Protein AF-A0A4Z2H5X6-F1 (afdb_monomer)

Organism: NCBI:txid230148

Foldseek 3Di:
DDPVVVVVVVVVLLVVLLCCLPPDALLPCLVVVLVSLVPSVPDLVSLVSLVVRCNLVSLVNNLVNLVVVCVVPPPQVSLVSNLSSLVSVLVSLVSVVVVVVVVVVVVVVVVPDDDPDDDDDDDDDDDDDDDDDDDDDDDDDDDDDDDDDDDDDDDDDDDDDDDDDDDDDPDPDPPPPPPPDDVSVVVSVVSVVVSVVSVVVNVPDPPDD

Structure (mmCIF, N/CA/C/O backbone):
data_AF-A0A4Z2H5X6-F1
#
_entry.id   AF-A0A4Z2H5X6-F1
#
loop_
_atom_site.group_PDB
_atom_site.id
_atom_site.type_symbol
_atom_site.label_atom_id
_atom_site.label_alt_id
_atom_site.label_comp_id
_atom_site.label_asym_id
_atom_site.label_entity_id
_atom_site.label_seq_id
_atom_site.pdbx_PDB_ins_code
_atom_site.Cartn_x
_atom_site.Cartn_y
_atom_site.Cartn_z
_atom_site.occupancy
_atom_site.B_iso_or_equiv
_atom_site.auth_seq_id
_atom_site.auth_comp_id
_atom_site.auth_asym_id
_atom_site.auth_atom_id
_atom_site.pdbx_PDB_model_num
ATOM 1 N N . MET A 1 1 ? -22.136 -14.026 14.143 1.00 61.31 1 MET A N 1
ATOM 2 C CA . MET A 1 1 ? -20.932 -13.466 14.785 1.00 61.31 1 MET A CA 1
ATOM 3 C C . MET A 1 1 ? -21.410 -12.451 15.800 1.00 61.31 1 MET A C 1
ATOM 5 O O . MET A 1 1 ? -22.301 -11.676 15.461 1.00 61.31 1 MET A O 1
ATOM 9 N N . ARG A 1 2 ? -20.943 -12.536 17.045 1.00 89.44 2 ARG A N 1
ATOM 10 C CA . ARG A 1 2 ? -21.309 -11.578 18.100 1.00 89.44 2 ARG A CA 1
ATOM 11 C C . ARG A 1 2 ? -20.587 -10.247 17.861 1.00 89.44 2 ARG A C 1
ATOM 13 O O . ARG A 1 2 ? -19.542 -10.225 17.223 1.00 89.44 2 ARG A O 1
ATOM 20 N N . GLU A 1 3 ? -21.147 -9.148 18.358 1.00 89.31 3 GLU A N 1
ATOM 21 C CA . GLU A 1 3 ? -20.566 -7.801 18.210 1.00 89.31 3 GLU A CA 1
ATOM 22 C C . GLU A 1 3 ? -19.158 -7.704 18.820 1.00 89.31 3 GLU A C 1
ATOM 24 O O . GLU A 1 3 ? -18.251 -7.161 18.202 1.00 89.31 3 GLU A O 1
ATOM 29 N N . GLU A 1 4 ? -18.954 -8.340 19.974 1.00 90.88 4 GLU A N 1
ATOM 30 C CA . GLU A 1 4 ? -17.652 -8.485 20.638 1.00 90.88 4 GLU A CA 1
ATOM 31 C C . GLU A 1 4 ? -16.594 -9.124 19.720 1.00 90.88 4 GLU A C 1
ATOM 33 O O . GLU A 1 4 ? -15.502 -8.591 19.552 1.00 90.88 4 GLU A O 1
ATOM 38 N N . GLU A 1 5 ? -16.953 -10.214 19.035 1.00 93.75 5 GLU A N 1
ATOM 39 C CA . GLU A 1 5 ? -16.050 -10.913 18.111 1.00 93.75 5 GLU A CA 1
ATOM 40 C C . GLU A 1 5 ? -15.662 -10.018 16.924 1.00 93.75 5 GLU A C 1
ATOM 42 O O . GLU A 1 5 ? -14.549 -10.111 16.410 1.00 93.75 5 GLU A O 1
ATOM 47 N N . LEU A 1 6 ? -16.565 -9.136 16.483 1.00 91.31 6 LEU A N 1
ATOM 48 C CA . LEU A 1 6 ? -16.289 -8.203 15.394 1.00 91.31 6 LEU A CA 1
ATOM 49 C C . LEU A 1 6 ? -15.288 -7.119 15.818 1.00 91.31 6 LEU A C 1
ATOM 51 O O . LEU A 1 6 ? -14.393 -6.777 15.043 1.00 91.31 6 LEU A O 1
ATOM 55 N N . GLU A 1 7 ? -15.422 -6.586 17.032 1.00 93.62 7 GLU A N 1
ATOM 56 C CA . GLU A 1 7 ? -14.487 -5.596 17.574 1.00 93.62 7 GLU A CA 1
ATOM 57 C C . GLU A 1 7 ? -13.100 -6.199 17.820 1.00 93.62 7 GLU A C 1
ATOM 59 O O . GLU A 1 7 ? -12.091 -5.588 17.455 1.00 93.62 7 GLU A O 1
ATOM 64 N N . ASP A 1 8 ? -13.034 -7.437 18.311 1.00 95.44 8 ASP A N 1
ATOM 65 C CA . ASP A 1 8 ? -11.772 -8.165 18.459 1.00 95.44 8 ASP A CA 1
ATOM 66 C C . ASP A 1 8 ? -11.073 -8.366 17.110 1.00 95.44 8 ASP A C 1
ATOM 68 O O . ASP A 1 8 ? -9.866 -8.134 16.985 1.00 95.44 8 ASP A O 1
ATOM 72 N N . VAL A 1 9 ? -11.825 -8.723 16.062 1.00 93.69 9 VAL A N 1
ATOM 73 C CA . VAL A 1 9 ? -11.287 -8.857 14.699 1.00 93.69 9 VAL A CA 1
ATOM 74 C C . VAL A 1 9 ? -10.753 -7.520 14.181 1.00 93.69 9 VAL A C 1
ATOM 76 O O . VAL A 1 9 ? -9.649 -7.472 13.627 1.00 93.69 9 VAL A O 1
ATOM 79 N N . LYS A 1 10 ? -11.480 -6.414 14.385 1.00 94.00 10 LYS A N 1
ATOM 80 C CA . LYS A 1 10 ? -11.012 -5.071 13.998 1.00 94.00 10 LYS A CA 1
ATOM 81 C C . LYS A 1 10 ? -9.729 -4.693 14.735 1.00 94.00 10 LYS A C 1
ATOM 83 O O . LYS A 1 10 ? -8.779 -4.204 14.116 1.00 94.00 10 LYS A O 1
ATOM 88 N N . GLN A 1 11 ? -9.672 -4.947 16.038 1.00 95.94 11 GLN A N 1
ATOM 89 C CA . GLN A 1 11 ? -8.515 -4.627 16.866 1.00 95.94 11 GLN A CA 1
ATOM 90 C C . GLN A 1 11 ? -7.296 -5.478 16.492 1.00 95.94 11 GLN A C 1
ATOM 92 O O . GLN A 1 11 ? -6.176 -4.959 16.389 1.00 95.94 11 GLN A O 1
ATOM 97 N N . PHE A 1 12 ? -7.504 -6.765 16.218 1.00 96.62 12 PHE A N 1
ATOM 98 C CA . PHE A 1 12 ? -6.474 -7.657 15.702 1.00 96.62 12 PHE A CA 1
ATOM 99 C C . PHE A 1 12 ? -5.938 -7.166 14.352 1.00 96.62 12 PHE A C 1
ATOM 101 O O . PHE A 1 12 ? -4.720 -7.042 14.181 1.00 96.62 12 PHE A O 1
ATOM 108 N N . LYS A 1 13 ? -6.826 -6.800 13.418 1.00 96.19 13 LYS A N 1
ATOM 109 C CA . LYS A 1 13 ? -6.449 -6.249 12.108 1.00 96.19 13 LYS A CA 1
ATOM 110 C C . LYS A 1 13 ? -5.598 -4.987 12.259 1.00 96.19 13 LYS A C 1
ATOM 112 O O . LYS A 1 13 ? -4.498 -4.914 11.712 1.00 96.19 13 LYS A O 1
ATOM 117 N N . LYS A 1 14 ? -6.042 -4.028 13.076 1.00 96.44 14 LYS A N 1
ATOM 118 C CA . LYS A 1 14 ? -5.312 -2.779 13.355 1.00 96.44 14 LYS A CA 1
ATOM 119 C C . LYS A 1 14 ? -3.926 -3.026 13.955 1.00 96.44 14 LYS A C 1
ATOM 121 O O . LYS A 1 14 ? -2.946 -2.389 13.553 1.00 96.44 14 LYS A O 1
ATOM 126 N N . THR A 1 15 ? -3.832 -3.954 14.903 1.00 97.06 15 THR A N 1
ATOM 127 C CA . THR A 1 15 ? -2.563 -4.340 15.536 1.00 97.06 15 THR A CA 1
ATOM 128 C C . THR A 1 15 ? -1.617 -4.974 14.520 1.00 97.06 15 THR A C 1
ATOM 130 O O . THR A 1 15 ? -0.436 -4.633 14.474 1.00 97.06 15 THR A O 1
ATOM 133 N N . THR A 1 16 ? -2.151 -5.828 13.650 1.00 97.31 16 THR A N 1
ATOM 134 C CA . THR A 1 16 ? -1.400 -6.503 12.588 1.00 97.31 16 THR A CA 1
ATOM 135 C C . THR A 1 16 ? -0.852 -5.508 11.564 1.00 97.31 16 THR A C 1
ATOM 137 O O . THR A 1 16 ? 0.347 -5.517 11.288 1.00 97.31 16 THR A O 1
ATOM 140 N N . ILE A 1 17 ? -1.682 -4.579 11.072 1.00 97.00 17 ILE A N 1
ATOM 141 C CA . ILE A 1 17 ? -1.244 -3.489 10.181 1.00 97.00 17 ILE A CA 1
ATOM 142 C C . ILE A 1 17 ? -0.117 -2.682 10.841 1.00 97.00 17 ILE A C 1
ATOM 144 O O . ILE A 1 17 ? 0.924 -2.440 10.231 1.00 97.00 17 ILE A O 1
ATOM 148 N N . SER A 1 18 ? -0.291 -2.313 12.113 1.00 96.38 18 SER A N 1
ATOM 149 C CA . SER A 1 18 ? 0.708 -1.544 12.867 1.00 96.38 18 SER A CA 1
ATOM 150 C C . SER A 1 18 ? 2.030 -2.299 13.044 1.00 96.38 18 SER A C 1
ATOM 152 O O . SER A 1 18 ? 3.094 -1.681 13.049 1.00 96.38 18 SER A O 1
ATOM 154 N N . CYS A 1 19 ? 1.977 -3.627 13.181 1.00 96.50 19 CYS A N 1
ATOM 155 C CA . CYS A 1 19 ? 3.160 -4.480 13.243 1.00 96.50 19 CYS A CA 1
ATOM 156 C C . CYS A 1 19 ? 3.928 -4.447 11.916 1.00 96.50 19 CYS A C 1
ATOM 158 O O . CYS A 1 19 ? 5.119 -4.139 11.909 1.00 96.50 19 CYS A O 1
ATOM 160 N N . TYR A 1 20 ? 3.244 -4.659 10.786 1.00 97.12 20 TYR A N 1
ATOM 161 C CA . TYR A 1 20 ? 3.880 -4.606 9.467 1.00 97.12 20 TYR A CA 1
ATOM 162 C C . TYR A 1 20 ? 4.517 -3.244 9.176 1.00 97.12 20 TYR A C 1
ATOM 164 O O . TYR A 1 20 ? 5.657 -3.184 8.727 1.00 97.12 20 TYR A O 1
ATOM 172 N N . LEU A 1 21 ? 3.831 -2.148 9.504 1.00 95.81 21 LEU A N 1
ATOM 173 C CA . LEU A 1 21 ? 4.350 -0.790 9.300 1.00 95.81 21 LEU A CA 1
ATOM 174 C C . LEU A 1 21 ? 5.611 -0.478 10.122 1.00 95.81 21 LEU A C 1
ATOM 176 O O . LEU A 1 21 ? 6.410 0.373 9.726 1.00 95.81 21 LEU A O 1
ATOM 180 N N . ARG A 1 22 ? 5.794 -1.156 11.260 1.00 95.50 22 ARG A N 1
ATOM 181 C CA . ARG A 1 22 ? 6.954 -0.985 12.143 1.00 95.50 22 ARG A CA 1
ATOM 182 C C . ARG A 1 22 ? 8.117 -1.897 11.769 1.00 95.50 22 ARG A C 1
ATOM 184 O O . ARG A 1 22 ? 9.264 -1.479 11.884 1.00 95.50 22 ARG A O 1
ATOM 191 N N . CYS A 1 23 ? 7.816 -3.134 11.390 1.00 94.88 23 CYS A N 1
ATOM 192 C CA . CYS A 1 23 ? 8.809 -4.198 11.286 1.00 94.88 23 CYS A CA 1
ATOM 193 C C . CYS A 1 23 ? 9.307 -4.434 9.858 1.00 94.88 23 CYS A C 1
ATOM 195 O O . CYS A 1 23 ? 10.397 -4.973 9.694 1.00 94.88 23 CYS A O 1
ATOM 197 N N . LEU A 1 24 ? 8.526 -4.077 8.833 1.00 96.06 24 LEU A N 1
ATOM 198 C CA . LEU A 1 24 ? 8.942 -4.298 7.451 1.00 96.06 24 LEU A CA 1
ATOM 199 C C . LEU A 1 24 ? 9.942 -3.236 6.987 1.00 96.06 24 LEU A C 1
ATOM 201 O O . LEU A 1 24 ? 9.773 -2.036 7.218 1.00 96.06 24 LEU A O 1
ATOM 205 N N . ASP A 1 25 ? 10.948 -3.706 6.256 1.00 96.06 25 ASP A N 1
ATOM 206 C CA . ASP A 1 25 ? 11.863 -2.885 5.474 1.00 96.06 25 ASP A CA 1
ATOM 207 C C . ASP A 1 25 ? 11.456 -2.941 3.997 1.00 96.06 25 ASP A C 1
ATOM 209 O O . ASP A 1 25 ? 11.433 -4.009 3.381 1.00 96.06 25 ASP A O 1
ATOM 213 N N . GLY A 1 26 ? 11.134 -1.784 3.416 1.00 93.81 26 GLY A N 1
ATOM 214 C CA . GLY A 1 26 ? 10.637 -1.700 2.042 1.00 93.81 26 GLY A CA 1
ATOM 215 C C . GLY A 1 26 ? 11.666 -2.174 1.019 1.00 93.81 26 GLY A C 1
ATOM 216 O O . GLY A 1 26 ? 11.303 -2.671 -0.042 1.00 93.81 26 GLY A O 1
ATOM 217 N N . ARG A 1 27 ? 12.958 -2.102 1.360 1.00 94.88 27 ARG A N 1
ATOM 218 C CA . ARG A 1 27 ? 14.037 -2.500 0.453 1.00 94.88 27 ARG A CA 1
ATOM 219 C C . ARG A 1 27 ? 14.189 -4.003 0.278 1.00 94.88 27 ARG A C 1
ATOM 221 O O . ARG A 1 27 ? 14.813 -4.411 -0.692 1.00 94.88 27 ARG A O 1
ATOM 228 N N . SER A 1 28 ? 13.664 -4.803 1.200 1.00 94.00 28 SER A N 1
ATOM 229 C CA . SER A 1 28 ? 13.870 -6.257 1.236 1.00 94.00 28 SER A CA 1
ATOM 230 C C . SER A 1 28 ? 12.569 -7.057 1.345 1.00 94.00 28 SER A C 1
ATOM 232 O O . SER A 1 28 ? 12.551 -8.240 1.021 1.00 94.00 28 SER A O 1
ATOM 234 N N . CYS A 1 29 ? 11.471 -6.426 1.774 1.00 95.44 29 CYS A N 1
ATOM 235 C CA . CYS A 1 29 ? 10.206 -7.093 2.087 1.00 95.44 29 CYS A CA 1
ATOM 236 C C . CYS A 1 29 ? 9.013 -6.592 1.248 1.00 95.44 29 CYS A C 1
ATOM 238 O O . CYS A 1 29 ? 7.870 -6.670 1.706 1.00 95.44 29 CYS A O 1
ATOM 240 N N . TRP A 1 30 ? 9.240 -6.073 0.036 1.00 95.19 30 TRP A N 1
ATOM 241 C CA . TRP A 1 30 ? 8.168 -5.512 -0.803 1.00 95.19 30 TRP A CA 1
ATOM 242 C C . TRP A 1 30 ? 7.082 -6.541 -1.161 1.00 95.19 30 TRP A C 1
ATOM 244 O O . TRP A 1 30 ? 5.903 -6.206 -1.140 1.00 95.19 30 TRP A O 1
ATOM 254 N N . THR A 1 31 ? 7.435 -7.804 -1.412 1.00 94.94 31 THR A N 1
ATOM 255 C CA . THR A 1 31 ? 6.469 -8.877 -1.722 1.00 94.94 31 THR A CA 1
ATOM 256 C C . THR A 1 31 ? 5.528 -9.163 -0.547 1.00 94.94 31 THR A C 1
ATOM 258 O O . THR A 1 31 ? 4.307 -9.255 -0.717 1.00 94.94 31 THR A O 1
ATOM 261 N N . THR A 1 32 ? 6.081 -9.238 0.668 1.00 96.69 32 THR A N 1
ATOM 262 C CA . THR A 1 32 ? 5.317 -9.375 1.916 1.00 96.69 32 THR A CA 1
ATOM 263 C C . THR A 1 32 ? 4.430 -8.159 2.145 1.00 96.69 32 THR A C 1
ATOM 265 O O . THR A 1 32 ? 3.266 -8.315 2.506 1.00 96.69 32 THR A O 1
ATOM 268 N N . LEU A 1 33 ? 4.954 -6.953 1.906 1.00 97.31 33 LEU A N 1
ATOM 269 C CA . LEU A 1 33 ? 4.202 -5.708 2.032 1.00 97.31 33 LEU A CA 1
ATOM 270 C C . LEU A 1 33 ? 2.990 -5.685 1.093 1.00 97.31 33 LEU A C 1
ATOM 272 O O . LEU A 1 33 ? 1.877 -5.433 1.551 1.00 97.31 33 LEU A O 1
ATOM 276 N N . ILE A 1 34 ? 3.201 -5.984 -0.194 1.00 96.75 34 ILE A N 1
ATOM 277 C CA . ILE A 1 34 ? 2.148 -6.049 -1.217 1.00 96.75 34 ILE A CA 1
ATOM 278 C C . ILE A 1 34 ? 1.069 -7.042 -0.780 1.00 96.75 34 ILE A C 1
ATOM 280 O O . ILE A 1 34 ? -0.108 -6.689 -0.700 1.00 96.75 34 ILE A O 1
ATOM 284 N N . SER A 1 35 ? 1.474 -8.260 -0.420 1.00 97.00 35 SER A N 1
ATOM 285 C CA . SER A 1 35 ? 0.550 -9.325 -0.020 1.00 97.00 35 SER A CA 1
ATOM 286 C C . SER A 1 35 ? -0.253 -8.952 1.230 1.00 97.00 35 SER A C 1
ATOM 288 O O . SER A 1 35 ? -1.477 -9.071 1.241 1.00 97.00 35 SER A O 1
ATOM 290 N N . ALA A 1 36 ? 0.416 -8.444 2.269 1.00 97.00 36 ALA A N 1
ATOM 291 C CA . ALA A 1 36 ? -0.232 -8.037 3.511 1.00 97.00 36 ALA A CA 1
ATOM 292 C C . ALA A 1 36 ? -1.226 -6.894 3.274 1.00 97.00 36 ALA A C 1
ATOM 294 O O . ALA A 1 36 ? -2.357 -6.949 3.750 1.00 97.00 36 ALA A O 1
ATOM 295 N N . PHE A 1 37 ? -0.846 -5.869 2.509 1.00 97.50 37 PHE A N 1
ATOM 296 C CA . PHE A 1 37 ? -1.714 -4.716 2.271 1.00 97.50 37 PHE A CA 1
ATOM 297 C C . PHE A 1 37 ? -2.910 -5.053 1.382 1.00 97.50 37 PHE A C 1
ATOM 299 O O . PHE A 1 37 ? -3.991 -4.516 1.610 1.00 97.50 37 PHE A O 1
ATOM 306 N N . ARG A 1 38 ? -2.769 -5.981 0.430 1.00 96.62 38 ARG A N 1
ATOM 307 C CA . ARG A 1 38 ? -3.906 -6.473 -0.365 1.00 96.62 38 ARG A CA 1
ATOM 308 C C . ARG A 1 38 ? -4.983 -7.139 0.486 1.00 96.62 38 ARG A C 1
ATOM 310 O O . ARG A 1 38 ? -6.156 -7.020 0.154 1.00 96.62 38 ARG A O 1
ATOM 317 N N . VAL A 1 39 ? -4.585 -7.833 1.550 1.00 96.31 39 VAL A N 1
ATOM 318 C CA . VAL A 1 39 ? -5.515 -8.530 2.449 1.00 96.31 39 VAL A CA 1
ATOM 319 C C . VAL A 1 39 ? -6.058 -7.593 3.525 1.00 96.31 39 VAL A C 1
ATOM 321 O O . VAL A 1 39 ? -7.233 -7.650 3.856 1.00 96.31 39 VAL A O 1
ATOM 324 N N . LEU A 1 40 ? -5.211 -6.730 4.088 1.00 96.44 40 LEU A N 1
ATOM 325 C CA . LEU A 1 40 ? -5.560 -5.954 5.278 1.00 96.44 40 LEU A CA 1
ATOM 326 C C . LEU A 1 40 ? -6.251 -4.618 4.968 1.00 96.44 40 LEU A C 1
ATOM 328 O O . LEU A 1 40 ? -6.988 -4.118 5.816 1.00 96.44 40 LEU A O 1
ATOM 332 N N . LEU A 1 41 ? -6.003 -4.009 3.801 1.00 96.44 41 LEU A N 1
ATOM 333 C CA . LEU A 1 41 ? -6.513 -2.672 3.465 1.00 96.44 41 LEU A CA 1
ATOM 334 C C . LEU A 1 41 ? -7.860 -2.736 2.743 1.00 96.44 41 LEU A C 1
ATOM 336 O O . LEU A 1 41 ? -7.971 -2.426 1.553 1.00 96.44 41 LEU A O 1
ATOM 340 N N . GLU A 1 42 ? -8.891 -3.114 3.486 1.00 94.44 42 GLU A N 1
ATOM 341 C CA . GLU A 1 42 ? -10.255 -3.237 2.966 1.00 94.44 42 GLU A CA 1
ATOM 342 C C . GLU A 1 42 ? -10.958 -1.875 2.928 1.00 94.44 42 GLU A C 1
ATOM 344 O O . GLU A 1 42 ? -11.571 -1.519 1.921 1.00 94.44 42 GLU A O 1
ATOM 349 N N . ASN A 1 43 ? -10.798 -1.075 3.988 1.00 94.31 43 ASN A N 1
ATOM 350 C CA . ASN A 1 43 ? -11.554 0.160 4.198 1.00 94.31 43 ASN A CA 1
ATOM 351 C C . ASN A 1 43 ? -10.659 1.409 4.241 1.00 94.31 43 ASN A C 1
ATOM 353 O O . ASN A 1 43 ? -9.438 1.329 4.389 1.00 94.31 43 ASN A O 1
ATOM 357 N N . ASP A 1 44 ? -11.278 2.591 4.181 1.00 95.00 44 ASP A N 1
ATOM 358 C CA . ASP A 1 44 ? -10.564 3.870 4.290 1.00 95.00 44 ASP A CA 1
ATOM 359 C C . ASP A 1 44 ? -9.849 4.038 5.635 1.00 95.00 44 ASP A C 1
ATOM 361 O O . ASP A 1 44 ? -8.779 4.635 5.685 1.00 95.00 44 ASP A O 1
ATOM 365 N N . GLU A 1 45 ? -10.383 3.479 6.723 1.00 94.31 45 GLU A N 1
ATOM 366 C CA . GLU A 1 45 ? -9.725 3.523 8.034 1.00 94.31 45 GLU A CA 1
ATOM 367 C C . GLU A 1 45 ? -8.385 2.779 8.028 1.00 94.31 45 GLU A C 1
ATOM 369 O O . GLU A 1 45 ? -7.383 3.316 8.501 1.00 94.31 45 GLU A O 1
ATOM 374 N N . ASP A 1 46 ? -8.341 1.591 7.418 1.00 96.31 46 ASP A N 1
ATOM 375 C CA . ASP A 1 46 ? -7.116 0.798 7.277 1.00 96.31 46 ASP A CA 1
ATOM 376 C C . ASP A 1 46 ? -6.079 1.565 6.442 1.00 96.31 46 ASP A C 1
ATOM 378 O O . ASP A 1 46 ? -4.905 1.670 6.802 1.00 96.31 46 ASP A O 1
ATOM 382 N N . ARG A 1 47 ? -6.530 2.177 5.340 1.00 96.69 47 ARG A N 1
ATOM 383 C CA . ARG A 1 47 ? -5.694 3.001 4.455 1.00 96.69 47 ARG A CA 1
ATOM 384 C C . ARG A 1 47 ? -5.152 4.231 5.179 1.00 96.69 47 ARG A C 1
ATOM 386 O O . ARG A 1 47 ? -3.975 4.555 5.041 1.00 96.69 47 ARG A O 1
ATOM 393 N N . LEU A 1 48 ? -5.971 4.893 5.990 1.00 95.44 48 LEU A N 1
ATOM 394 C CA . LEU A 1 48 ? -5.549 6.039 6.791 1.00 95.44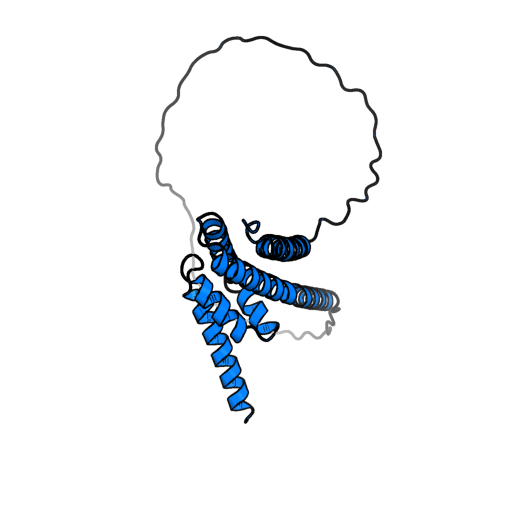 48 LEU A CA 1
ATOM 395 C C . LEU A 1 48 ? -4.537 5.642 7.872 1.00 95.44 48 LEU A C 1
ATOM 397 O O . LEU A 1 48 ? -3.608 6.408 8.126 1.00 95.44 48 LEU A O 1
ATOM 401 N N . LEU A 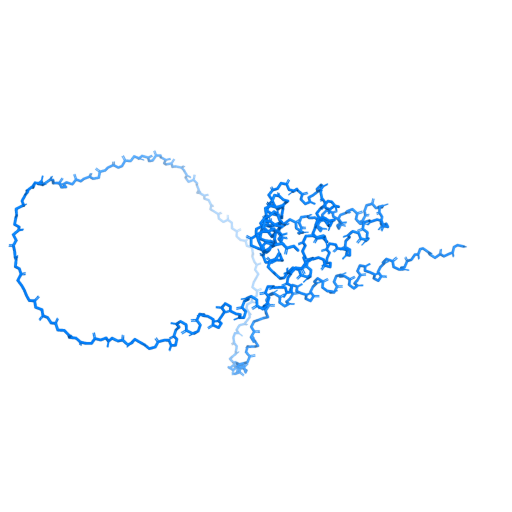1 49 ? -4.638 4.445 8.463 1.00 95.94 49 LEU A N 1
ATOM 402 C CA . LEU A 1 49 ? -3.598 3.941 9.369 1.00 95.94 49 LEU A CA 1
ATOM 403 C C . LEU A 1 49 ? -2.237 3.867 8.668 1.00 95.94 49 LEU A C 1
ATOM 405 O O . LEU A 1 49 ? -1.240 4.288 9.255 1.00 95.94 49 LEU A O 1
ATOM 409 N N . VAL A 1 50 ? -2.197 3.413 7.413 1.00 97.12 50 VAL A N 1
ATOM 410 C CA . VAL A 1 50 ? -0.971 3.388 6.596 1.00 97.12 50 VAL A CA 1
ATOM 411 C C . VAL A 1 50 ? -0.440 4.802 6.353 1.00 97.12 50 VAL A C 1
ATOM 413 O O . VAL A 1 50 ? 0.757 5.038 6.530 1.00 97.12 50 VAL A O 1
ATOM 416 N N . VAL A 1 51 ? -1.312 5.760 6.012 1.00 95.75 51 VAL A N 1
ATOM 417 C CA . VAL A 1 51 ? -0.926 7.170 5.801 1.00 95.75 51 VAL A CA 1
ATOM 418 C C . VAL A 1 51 ? -0.271 7.762 7.051 1.00 95.75 51 VAL A C 1
ATOM 420 O O . V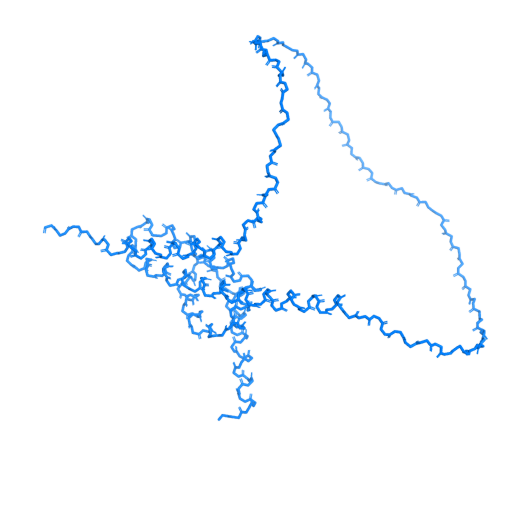AL A 1 51 ? 0.770 8.408 6.949 1.00 95.75 51 VAL A O 1
ATOM 423 N N . PHE A 1 52 ? -0.848 7.528 8.232 1.00 94.31 52 PHE A N 1
ATOM 424 C CA . PHE A 1 52 ? -0.363 8.133 9.477 1.00 94.31 52 PHE A CA 1
ATOM 425 C C . PHE A 1 52 ? 0.842 7.427 10.105 1.00 94.31 52 PHE A C 1
ATOM 427 O O . PHE A 1 52 ? 1.482 8.009 10.978 1.00 94.31 52 PHE A O 1
ATOM 434 N N . ASN A 1 53 ? 1.181 6.207 9.680 1.00 93.75 53 ASN A N 1
ATOM 435 C CA . ASN A 1 53 ? 2.206 5.393 10.340 1.00 93.75 53 ASN A CA 1
ATOM 436 C C . ASN A 1 53 ? 3.293 4.929 9.364 1.00 93.75 53 ASN A C 1
ATOM 438 O O . ASN A 1 53 ? 3.362 3.750 9.036 1.00 93.75 53 ASN A O 1
ATOM 442 N N . ARG A 1 54 ? 4.149 5.851 8.892 1.00 94.25 54 ARG A N 1
ATOM 443 C CA . ARG A 1 54 ? 5.313 5.594 8.001 1.00 94.25 54 ARG A CA 1
ATOM 444 C C . ARG A 1 54 ? 4.988 4.852 6.683 1.00 94.25 54 ARG A C 1
ATOM 446 O O . ARG A 1 54 ? 5.870 4.691 5.846 1.00 94.25 54 ARG A O 1
ATOM 453 N N . GLY A 1 55 ? 3.744 4.464 6.417 1.00 95.88 55 GLY A N 1
ATOM 454 C CA . GLY A 1 55 ? 3.396 3.583 5.305 1.00 95.88 55 GLY A CA 1
ATOM 455 C C . GLY A 1 55 ? 3.711 4.161 3.929 1.00 95.88 55 GLY A C 1
ATOM 456 O O . GLY A 1 55 ? 4.170 3.431 3.057 1.00 95.88 55 GLY A O 1
ATOM 457 N N . LEU A 1 56 ? 3.568 5.479 3.747 1.00 95.44 56 LEU A N 1
ATOM 458 C CA . LEU A 1 56 ? 3.965 6.148 2.499 1.00 95.44 56 LEU A CA 1
ATOM 459 C C . LEU A 1 56 ? 5.475 6.040 2.234 1.00 95.44 56 LEU A C 1
ATOM 461 O O . LEU A 1 56 ? 5.890 5.798 1.101 1.00 95.44 56 LEU A O 1
ATOM 465 N N . ILE A 1 57 ? 6.294 6.176 3.281 1.00 95.62 57 ILE A N 1
ATOM 466 C CA . ILE A 1 57 ? 7.754 6.034 3.192 1.00 95.62 57 ILE A CA 1
ATOM 467 C C . ILE A 1 57 ? 8.097 4.588 2.836 1.00 95.62 57 ILE A C 1
ATOM 469 O O . ILE A 1 57 ? 8.860 4.354 1.906 1.00 95.62 57 ILE A O 1
ATOM 473 N N . LEU A 1 58 ? 7.468 3.625 3.513 1.00 96.94 58 LEU A N 1
ATOM 474 C CA . LEU A 1 58 ? 7.689 2.198 3.284 1.00 96.94 58 LEU A CA 1
ATOM 475 C C . LEU A 1 58 ? 7.348 1.771 1.842 1.00 96.94 58 LEU A C 1
ATOM 477 O O . LEU A 1 58 ? 8.110 1.039 1.207 1.00 96.94 58 LEU A O 1
ATOM 481 N N . MET A 1 59 ? 6.234 2.268 1.293 1.00 97.12 59 MET A N 1
ATOM 482 C CA . MET A 1 59 ? 5.864 2.036 -0.110 1.00 97.12 59 MET A CA 1
ATOM 483 C C . MET A 1 59 ? 6.833 2.719 -1.083 1.00 97.12 59 MET A C 1
ATOM 485 O O . MET A 1 59 ? 7.155 2.145 -2.117 1.00 97.12 59 MET A O 1
ATOM 489 N N . THR A 1 60 ? 7.342 3.908 -0.750 1.00 96.88 60 THR A N 1
ATOM 490 C CA . THR A 1 60 ? 8.321 4.621 -1.591 1.00 96.88 60 THR A CA 1
ATOM 491 C C . THR A 1 60 ? 9.676 3.906 -1.619 1.00 96.88 60 THR A C 1
ATOM 493 O O . THR A 1 60 ? 10.274 3.761 -2.682 1.00 96.88 60 THR A O 1
ATOM 496 N N . GLU A 1 61 ? 10.151 3.410 -0.473 1.00 96.88 61 GLU A N 1
ATOM 497 C CA . GLU A 1 61 ? 11.359 2.576 -0.386 1.00 96.88 61 GLU A CA 1
ATOM 498 C C . GLU A 1 61 ? 11.218 1.312 -1.245 1.00 96.88 61 GLU A C 1
ATOM 500 O O . GLU A 1 61 ? 12.110 1.003 -2.032 1.00 96.88 61 GLU A O 1
ATOM 505 N N . SER A 1 62 ? 10.064 0.641 -1.148 1.00 97.06 62 SER A N 1
ATOM 506 C CA . SER A 1 62 ? 9.744 -0.547 -1.950 1.00 97.06 62 SER A CA 1
ATOM 507 C C . SER A 1 62 ? 9.715 -0.239 -3.448 1.00 97.06 62 SER A C 1
ATOM 509 O O . SER A 1 62 ? 10.277 -0.985 -4.248 1.00 97.06 62 SER A O 1
ATOM 511 N N . PHE A 1 63 ? 9.107 0.888 -3.831 1.00 96.12 63 PHE A N 1
ATOM 512 C CA . PHE A 1 63 ? 9.053 1.344 -5.219 1.00 96.12 63 PHE A CA 1
ATOM 513 C C . PHE A 1 63 ? 10.452 1.582 -5.787 1.00 96.12 63 PHE A C 1
ATOM 515 O O . PHE A 1 63 ? 10.739 1.132 -6.890 1.00 96.12 63 PHE A O 1
ATOM 522 N N . ASN A 1 64 ? 11.334 2.250 -5.041 1.00 94.81 64 ASN A N 1
ATOM 523 C CA . ASN A 1 64 ? 12.691 2.529 -5.505 1.00 94.81 64 ASN A CA 1
ATOM 524 C C . ASN A 1 64 ? 13.492 1.243 -5.728 1.00 94.81 64 ASN A C 1
ATOM 526 O O . ASN A 1 64 ? 14.163 1.122 -6.751 1.00 94.81 64 ASN A O 1
ATOM 530 N N . THR A 1 65 ? 13.389 0.270 -4.819 1.00 93.75 65 THR A N 1
ATOM 531 C CA . THR A 1 65 ? 14.024 -1.040 -5.013 1.00 93.75 65 THR A CA 1
ATOM 532 C C . THR A 1 65 ? 13.477 -1.746 -6.250 1.00 93.75 65 THR A C 1
ATOM 534 O O . THR A 1 65 ? 14.258 -2.155 -7.106 1.00 93.75 65 THR A O 1
ATOM 537 N N . LEU A 1 66 ? 12.150 -1.837 -6.393 1.00 92.62 66 LEU A N 1
ATOM 538 C CA . LEU A 1 66 ? 11.521 -2.455 -7.565 1.00 92.62 66 LEU A CA 1
ATOM 539 C C . LEU A 1 66 ? 11.912 -1.747 -8.867 1.00 92.62 66 LEU A C 1
ATOM 541 O O . LEU A 1 66 ? 12.178 -2.403 -9.869 1.00 92.62 66 LEU A O 1
ATOM 545 N N . HIS A 1 67 ? 11.996 -0.418 -8.855 1.00 91.12 67 HIS A N 1
ATOM 546 C CA . HIS A 1 67 ? 12.422 0.365 -10.009 1.00 91.12 67 HIS A CA 1
ATOM 547 C C . HIS A 1 67 ? 13.871 0.058 -10.409 1.00 91.12 67 HIS A C 1
ATOM 549 O O . HIS A 1 67 ? 14.135 -0.117 -11.594 1.00 91.12 67 HIS A O 1
ATOM 555 N N . MET A 1 68 ? 14.797 -0.067 -9.452 1.00 90.31 68 MET A N 1
ATOM 556 C CA . MET A 1 68 ? 16.172 -0.489 -9.748 1.00 90.31 68 MET A CA 1
ATOM 557 C C . MET A 1 68 ? 16.205 -1.908 -10.332 1.00 90.31 68 MET A C 1
ATOM 559 O O . MET A 1 68 ? 16.803 -2.129 -11.382 1.00 90.31 68 MET A O 1
ATOM 563 N N . MET A 1 69 ? 15.481 -2.850 -9.716 1.00 88.50 69 MET A N 1
ATOM 564 C CA . MET A 1 69 ? 15.419 -4.244 -10.175 1.00 88.50 69 MET A CA 1
ATOM 565 C C . MET A 1 69 ? 14.783 -4.401 -11.561 1.00 88.50 69 MET A C 1
ATOM 567 O O . MET A 1 69 ? 15.167 -5.294 -12.318 1.00 88.50 69 MET A O 1
ATOM 571 N N . TYR A 1 70 ? 13.836 -3.528 -11.917 1.00 85.38 70 TYR A N 1
ATOM 572 C CA . TYR A 1 70 ? 13.190 -3.521 -13.230 1.00 85.38 70 TYR A CA 1
ATOM 573 C C . TYR A 1 70 ? 14.213 -3.315 -14.359 1.00 85.38 70 TYR A C 1
ATOM 575 O O . TYR A 1 70 ? 14.076 -3.917 -15.424 1.00 85.38 70 TYR A O 1
ATOM 583 N N . HIS A 1 71 ? 15.267 -2.526 -14.115 1.00 79.56 71 HIS A N 1
ATOM 584 C CA . HIS A 1 71 ? 16.349 -2.293 -15.080 1.00 79.56 71 HIS A CA 1
ATOM 585 C C . HIS A 1 71 ? 17.421 -3.401 -15.086 1.00 79.56 71 HIS A C 1
ATOM 587 O O . HIS A 1 71 ? 18.136 -3.537 -16.075 1.00 79.56 71 HIS A O 1
ATOM 593 N N . GLU A 1 72 ? 17.512 -4.237 -14.044 1.00 72.88 72 GLU A N 1
ATOM 594 C CA . GLU A 1 72 ? 18.586 -5.235 -13.847 1.00 72.88 72 GLU A CA 1
ATOM 595 C C . GLU A 1 72 ? 18.234 -6.675 -14.310 1.00 72.88 72 GLU A C 1
ATOM 597 O O . GLU A 1 72 ? 18.770 -7.655 -13.803 1.00 72.88 72 GLU A O 1
ATOM 602 N N . ALA A 1 73 ? 17.379 -6.831 -15.329 1.00 55.72 73 ALA A N 1
ATOM 603 C CA . ALA A 1 73 ? 17.100 -8.100 -16.038 1.00 55.72 73 ALA A CA 1
ATOM 604 C C . ALA A 1 73 ? 16.220 -9.168 -15.331 1.00 55.72 73 ALA A C 1
ATOM 606 O O . ALA A 1 73 ? 16.173 -10.315 -15.777 1.00 55.72 73 ALA A O 1
ATOM 607 N N . THR A 1 74 ? 15.416 -8.803 -14.320 1.00 63.34 74 THR A N 1
ATOM 608 C CA . THR A 1 74 ? 14.370 -9.673 -13.706 1.00 63.34 74 THR A CA 1
ATOM 609 C C . THR A 1 74 ? 12.934 -9.224 -14.051 1.00 63.34 74 THR A C 1
ATOM 611 O O . THR A 1 74 ? 12.010 -9.268 -13.240 1.00 63.34 74 THR A O 1
ATOM 614 N N . ALA A 1 75 ? 12.735 -8.778 -15.295 1.00 59.12 75 ALA A N 1
ATOM 615 C CA . ALA A 1 75 ? 11.644 -7.882 -15.689 1.00 59.12 75 ALA A CA 1
ATOM 616 C C . ALA A 1 75 ? 10.204 -8.403 -15.488 1.00 59.12 75 ALA A C 1
ATOM 618 O O . ALA A 1 75 ? 9.317 -7.604 -15.194 1.00 59.12 75 ALA A O 1
ATOM 619 N N . CYS A 1 76 ? 9.915 -9.700 -15.632 1.00 64.38 76 CYS A N 1
ATOM 620 C CA . CYS A 1 76 ? 8.518 -10.163 -15.655 1.00 64.38 76 CYS A CA 1
ATOM 621 C C . CYS A 1 76 ? 7.835 -10.119 -14.277 1.00 64.38 76 CYS A C 1
ATOM 623 O O . CYS A 1 76 ? 6.738 -9.575 -14.158 1.00 64.38 76 CYS A O 1
ATOM 625 N N . HIS A 1 77 ? 8.487 -10.635 -13.234 1.00 80.56 77 HIS A N 1
ATOM 626 C CA . HIS A 1 77 ? 7.933 -10.628 -11.876 1.00 80.56 77 HIS A CA 1
ATOM 627 C C . HIS A 1 77 ? 7.956 -9.222 -11.268 1.00 80.56 77 HIS A C 1
ATOM 629 O O . HIS A 1 77 ? 6.965 -8.784 -10.687 1.00 80.56 77 HIS A O 1
ATOM 635 N N . VAL A 1 78 ? 9.038 -8.475 -11.506 1.00 88.75 78 VAL A N 1
ATOM 636 C CA . VAL A 1 78 ? 9.208 -7.116 -10.975 1.00 88.75 78 VAL A CA 1
ATOM 637 C C . VAL A 1 78 ? 8.164 -6.149 -11.540 1.00 88.75 78 VAL A C 1
ATOM 639 O O . VAL A 1 78 ? 7.665 -5.295 -10.812 1.00 88.75 78 VAL A O 1
ATOM 642 N N . THR A 1 79 ? 7.774 -6.292 -12.813 1.00 89.31 79 THR A N 1
ATOM 643 C CA . THR A 1 79 ? 6.729 -5.438 -13.405 1.00 89.31 79 THR A CA 1
ATOM 644 C C . THR A 1 79 ? 5.366 -5.664 -12.752 1.00 89.31 79 THR A C 1
ATOM 646 O O . THR A 1 79 ? 4.644 -4.700 -12.501 1.00 89.31 79 THR A O 1
ATOM 649 N N . GLY A 1 80 ? 5.016 -6.923 -12.462 1.00 90.94 80 GLY A N 1
ATOM 650 C CA . GLY A 1 80 ? 3.784 -7.265 -11.747 1.00 90.94 80 GLY A CA 1
ATOM 651 C C . GLY A 1 80 ? 3.761 -6.650 -10.350 1.00 90.94 80 GLY A C 1
ATOM 652 O O . GLY A 1 80 ? 2.844 -5.893 -10.030 1.00 90.94 80 GLY A O 1
ATOM 653 N N . ASP A 1 81 ? 4.823 -6.878 -9.573 1.00 93.56 81 ASP A N 1
ATOM 654 C CA . ASP A 1 81 ? 4.981 -6.312 -8.229 1.00 93.56 81 ASP A CA 1
ATOM 655 C C . ASP A 1 81 ? 4.896 -4.777 -8.235 1.00 93.56 81 ASP A C 1
ATOM 657 O O . ASP A 1 81 ? 4.270 -4.179 -7.359 1.00 93.56 81 ASP A O 1
ATOM 661 N N . LEU A 1 82 ? 5.478 -4.122 -9.246 1.00 94.12 82 LEU A N 1
ATOM 662 C CA . LEU A 1 82 ? 5.450 -2.667 -9.383 1.00 94.12 82 LEU A CA 1
ATOM 663 C C . LEU A 1 82 ? 4.030 -2.140 -9.619 1.00 94.12 82 LEU A C 1
ATOM 665 O O . LEU A 1 82 ? 3.615 -1.171 -8.981 1.00 94.12 82 LEU A O 1
ATOM 669 N N . VAL A 1 83 ? 3.267 -2.784 -10.508 1.00 94.38 83 VAL A N 1
ATOM 670 C CA . VAL A 1 83 ?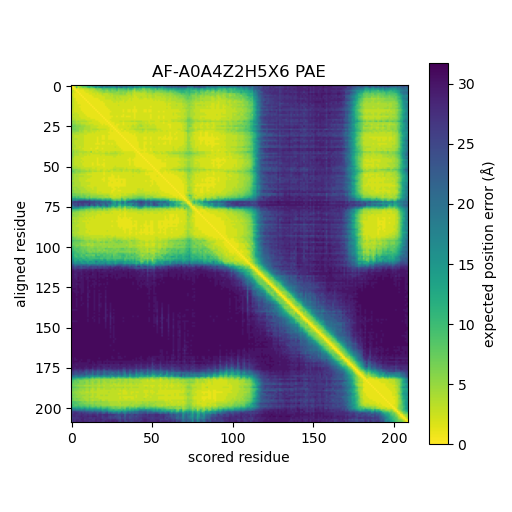 1.866 -2.419 -10.769 1.00 94.38 83 VAL A CA 1
ATOM 671 C C . VAL A 1 83 ? 1.007 -2.641 -9.526 1.00 94.38 83 VAL A C 1
ATOM 673 O O . VAL A 1 83 ? 0.184 -1.783 -9.191 1.00 94.38 83 VAL A O 1
ATOM 676 N N . GLU A 1 84 ? 1.204 -3.750 -8.815 1.00 96.12 84 GLU A N 1
ATOM 677 C CA . GLU A 1 84 ? 0.473 -4.037 -7.580 1.00 96.12 84 GLU A CA 1
ATOM 678 C C . GLU A 1 84 ? 0.787 -3.015 -6.484 1.00 96.12 84 GLU A C 1
ATOM 680 O O . GLU A 1 84 ? -0.135 -2.426 -5.911 1.00 96.12 84 GLU A O 1
ATOM 685 N N . LEU A 1 85 ? 2.069 -2.731 -6.241 1.00 97.44 85 LEU A N 1
ATOM 686 C CA . LEU A 1 85 ? 2.494 -1.741 -5.256 1.00 97.44 85 LEU A CA 1
ATOM 687 C C . LEU A 1 85 ? 1.937 -0.352 -5.577 1.00 97.44 85 LEU A C 1
ATOM 689 O O . LEU A 1 85 ? 1.391 0.307 -4.694 1.00 97.44 85 LEU A O 1
ATOM 693 N N . LEU A 1 86 ? 2.037 0.094 -6.832 1.00 97.19 86 LEU A N 1
ATOM 694 C CA . LEU A 1 86 ? 1.508 1.393 -7.252 1.00 97.19 86 LEU A CA 1
ATOM 695 C C . LEU A 1 86 ? -0.019 1.458 -7.120 1.00 97.19 86 LEU A C 1
ATOM 697 O O . LEU A 1 86 ? -0.554 2.496 -6.734 1.00 97.19 86 LEU A O 1
ATOM 701 N N . SER A 1 87 ? -0.727 0.357 -7.382 1.00 97.50 87 SER A N 1
ATOM 702 C CA . SER A 1 87 ? -2.182 0.277 -7.196 1.00 97.50 87 SER A CA 1
ATOM 703 C C . SER A 1 87 ? -2.568 0.409 -5.721 1.00 97.50 87 SER A C 1
ATOM 705 O O . SER A 1 87 ? -3.491 1.155 -5.378 1.00 97.50 87 SER A O 1
ATOM 707 N N . ILE A 1 88 ? -1.821 -0.250 -4.828 1.00 97.62 88 ILE A N 1
ATOM 708 C CA . ILE A 1 88 ? -1.978 -0.092 -3.379 1.00 97.62 88 ILE A CA 1
ATOM 709 C C . ILE A 1 88 ? -1.679 1.355 -2.980 1.00 97.62 88 ILE A C 1
ATOM 711 O O . ILE A 1 88 ? -2.492 1.977 -2.296 1.00 97.62 88 ILE A O 1
ATOM 715 N N . PHE A 1 89 ? -0.580 1.934 -3.463 1.00 97.38 89 PHE A N 1
ATOM 716 C CA . PHE A 1 89 ? -0.208 3.316 -3.171 1.00 97.38 89 PHE A CA 1
ATOM 717 C C . PHE A 1 89 ? -1.323 4.283 -3.600 1.00 97.38 89 PHE A C 1
ATOM 719 O O . PHE A 1 89 ? -1.803 5.081 -2.793 1.00 97.38 89 PHE A O 1
ATOM 726 N N . LEU A 1 90 ? -1.834 4.150 -4.824 1.00 96.44 90 LEU A N 1
ATOM 727 C CA . LEU A 1 90 ? -2.941 4.961 -5.323 1.00 96.44 90 LEU A CA 1
ATOM 728 C C . LEU A 1 90 ? -4.182 4.851 -4.431 1.00 96.44 90 LEU A C 1
ATOM 730 O O . LEU A 1 90 ? -4.814 5.858 -4.111 1.00 96.44 90 LEU A O 1
ATOM 734 N N . SER A 1 91 ? -4.524 3.634 -4.011 1.00 96.75 91 SER A N 1
ATOM 735 C CA . SER A 1 91 ? -5.679 3.392 -3.150 1.00 96.75 91 SER A CA 1
ATOM 736 C C . SER A 1 91 ? -5.521 4.023 -1.758 1.00 96.75 91 SER A C 1
ATOM 738 O O . SER A 1 91 ? -6.461 4.637 -1.256 1.00 96.75 91 SER A O 1
ATOM 740 N N . VAL A 1 92 ? -4.324 3.954 -1.160 1.00 96.44 92 VAL A N 1
ATOM 741 C CA . VAL A 1 92 ? -3.991 4.590 0.127 1.00 96.44 92 VAL A CA 1
ATOM 742 C C . VAL A 1 92 ? -4.070 6.103 0.015 1.00 96.44 92 VAL A C 1
ATOM 744 O O . VAL A 1 92 ? -4.678 6.764 0.859 1.00 96.44 92 VAL A O 1
ATOM 747 N N . LEU A 1 93 ? -3.509 6.655 -1.062 1.00 94.88 93 LEU A N 1
ATOM 748 C CA . LEU A 1 93 ? -3.643 8.071 -1.323 1.00 94.88 93 LEU A CA 1
ATOM 749 C C . LEU A 1 93 ? -5.130 8.416 -1.410 1.00 94.88 93 LEU A C 1
ATOM 751 O O . LEU A 1 93 ? -5.529 9.369 -0.754 1.00 94.88 93 LEU A O 1
ATOM 755 N N . LYS A 1 94 ? -5.975 7.660 -2.137 1.00 94.00 94 LYS A N 1
ATOM 756 C CA . LYS A 1 94 ? -7.365 8.066 -2.457 1.00 94.00 94 LYS A CA 1
ATOM 757 C C . LYS A 1 94 ? -8.223 8.227 -1.201 1.00 94.00 94 LYS A C 1
ATOM 759 O O . LYS A 1 94 ? -9.024 9.156 -1.139 1.00 94.00 94 LYS A O 1
ATOM 764 N N . ALA A 1 95 ? -7.952 7.435 -0.166 1.00 93.44 95 ALA A N 1
ATOM 765 C CA . ALA A 1 95 ? -8.584 7.553 1.150 1.00 93.44 95 ALA A CA 1
ATOM 766 C C . ALA A 1 95 ? -8.232 8.853 1.910 1.00 93.44 95 ALA A C 1
ATOM 768 O O . ALA A 1 95 ? -8.958 9.280 2.807 1.00 93.44 95 ALA A O 1
ATOM 769 N N . THR A 1 96 ? -7.138 9.530 1.548 1.00 92.06 96 THR A N 1
ATOM 770 C CA . THR A 1 96 ? -6.676 10.756 2.224 1.00 92.06 96 THR A CA 1
ATOM 771 C C . THR A 1 96 ? -7.577 11.957 1.927 1.00 92.06 96 THR A C 1
ATOM 773 O O . THR A 1 96 ? -7.825 12.783 2.806 1.00 92.06 96 THR A O 1
ATOM 776 N N . ARG A 1 97 ? -8.113 12.063 0.706 1.00 88.75 97 ARG A N 1
ATOM 777 C CA . ARG A 1 97 ? -8.943 13.200 0.284 1.00 88.75 97 ARG A CA 1
ATOM 778 C C . ARG A 1 97 ? -10.238 13.370 1.095 1.00 88.75 97 ARG A C 1
ATOM 780 O O . ARG A 1 97 ? -10.424 14.459 1.645 1.00 88.75 97 ARG A O 1
ATOM 787 N N . PRO A 1 98 ? -11.106 12.347 1.241 1.00 88.19 98 PRO A N 1
ATOM 788 C CA . PRO A 1 98 ? -12.323 12.480 2.045 1.00 88.19 98 PRO A CA 1
ATOM 789 C C . PRO A 1 98 ? -12.010 12.767 3.521 1.00 88.19 98 PRO A C 1
ATOM 791 O O . PRO A 1 98 ? -12.737 13.510 4.181 1.00 88.19 98 PRO A O 1
ATOM 794 N N . TYR A 1 99 ? -10.892 12.246 4.040 1.00 90.12 99 TYR A N 1
ATOM 795 C CA . TYR A 1 99 ? -10.427 12.565 5.389 1.00 90.12 99 TYR A CA 1
ATOM 796 C C . TYR A 1 99 ? -10.072 14.050 5.546 1.00 90.12 99 TYR A C 1
ATOM 798 O O . TYR A 1 99 ? -10.481 14.682 6.523 1.00 90.12 99 TYR A O 1
ATOM 806 N N . LEU A 1 100 ? -9.335 14.627 4.591 1.00 87.62 100 LEU A N 1
ATOM 807 C CA . LEU A 1 100 ? -8.954 16.041 4.635 1.00 87.62 100 LEU A CA 1
ATOM 808 C C . LEU A 1 100 ? -10.166 16.968 4.512 1.00 87.62 100 LEU A C 1
ATOM 810 O O . LEU A 1 100 ? -10.240 17.945 5.256 1.00 87.62 100 LEU A O 1
ATOM 814 N N . GLN A 1 101 ? -11.130 16.634 3.651 1.00 87.69 101 GLN A N 1
ATOM 815 C CA . GLN A 1 101 ? -12.387 17.381 3.517 1.00 87.69 101 GLN A CA 1
ATOM 816 C C . GLN A 1 101 ? -13.170 17.391 4.834 1.00 87.69 101 GLN A C 1
ATOM 818 O O . GLN A 1 101 ? -13.420 18.455 5.398 1.00 87.69 101 GLN A O 1
ATOM 823 N N . ARG A 1 102 ? -13.422 16.212 5.416 1.00 89.94 102 ARG A N 1
ATOM 824 C CA . ARG A 1 102 ? -14.116 16.088 6.708 1.00 89.94 102 ARG A CA 1
ATOM 825 C C . ARG A 1 102 ? -13.380 16.815 7.839 1.00 89.94 102 ARG A C 1
ATOM 827 O O . ARG A 1 102 ? -13.995 17.357 8.758 1.00 89.94 102 ARG A O 1
ATOM 834 N N . LYS A 1 103 ? -12.045 16.816 7.812 1.00 87.62 103 LYS A N 1
ATOM 835 C CA . LYS A 1 103 ? -11.219 17.534 8.791 1.00 87.62 103 LYS A CA 1
ATOM 836 C C . LYS A 1 103 ? -11.307 19.054 8.614 1.00 87.62 103 LYS A C 1
ATOM 838 O O . LYS A 1 103 ? -11.266 19.762 9.619 1.00 87.62 103 LYS A O 1
ATOM 843 N N . ALA A 1 104 ? -11.417 19.550 7.383 1.00 86.44 104 ALA A N 1
ATOM 844 C CA . ALA A 1 104 ? -11.605 20.968 7.089 1.00 86.44 104 ALA A CA 1
ATOM 845 C C . ALA A 1 104 ? -12.985 21.457 7.557 1.00 86.44 104 ALA A C 1
ATOM 847 O O . ALA A 1 104 ? -13.048 22.414 8.325 1.00 86.44 104 ALA A O 1
ATOM 848 N N . GLU A 1 105 ? -14.053 20.728 7.228 1.00 89.88 105 GLU A N 1
ATOM 849 C CA . GLU A 1 105 ? -15.427 21.023 7.669 1.00 89.88 105 GLU A CA 1
ATOM 850 C C . GLU A 1 105 ? -15.532 21.094 9.199 1.00 89.88 105 GLU A C 1
ATOM 852 O O . GLU A 1 105 ? -16.095 22.033 9.757 1.00 89.88 105 GLU A O 1
ATOM 857 N N . ARG A 1 106 ? -14.912 20.142 9.914 1.00 88.38 106 ARG A N 1
ATOM 858 C CA . ARG A 1 106 ? -14.869 20.155 11.389 1.00 88.38 106 ARG A CA 1
ATOM 859 C C . ARG A 1 106 ? -14.134 21.369 11.958 1.00 88.38 106 ARG A C 1
ATOM 861 O O . ARG A 1 106 ? -14.489 21.847 13.033 1.00 88.38 106 ARG A O 1
ATOM 868 N N . ARG A 1 107 ? -13.090 21.852 11.279 1.00 88.12 107 ARG A N 1
ATOM 869 C CA . ARG A 1 107 ? -12.356 23.059 11.694 1.00 88.12 107 ARG A CA 1
ATOM 870 C C . ARG A 1 107 ? -13.180 24.319 11.455 1.00 88.12 107 ARG A C 1
ATOM 872 O O . ARG A 1 107 ? -13.148 25.216 12.291 1.00 88.12 107 ARG A O 1
ATOM 879 N N . GLU A 1 108 ? -13.917 24.369 10.354 1.00 84.00 108 GLU A N 1
ATOM 880 C CA . GLU A 1 108 ? -14.795 25.487 10.017 1.00 84.00 108 GLU A CA 1
ATOM 881 C C . GLU A 1 108 ? -16.008 25.554 10.954 1.00 84.00 108 GLU A C 1
ATOM 883 O O . GLU A 1 108 ? -16.282 26.614 11.510 1.00 84.00 108 GLU A O 1
ATOM 888 N N . ALA A 1 109 ? -16.629 24.411 11.268 1.00 83.25 109 ALA A N 1
ATOM 889 C CA . ALA A 1 109 ? -17.702 24.314 12.260 1.00 83.25 109 ALA A CA 1
ATOM 890 C C . ALA A 1 109 ? -17.263 24.800 13.654 1.00 83.25 109 ALA A C 1
ATOM 892 O O . ALA A 1 109 ? -17.999 25.523 14.316 1.00 83.25 109 ALA A O 1
ATOM 893 N N . ARG A 1 110 ? -16.029 24.483 14.079 1.00 80.06 110 ARG A N 1
ATOM 894 C CA . ARG A 1 110 ? -15.462 24.981 15.347 1.00 80.06 110 ARG A CA 1
ATOM 895 C C . ARG A 1 110 ? -15.199 26.491 15.339 1.00 80.06 110 ARG A C 1
ATOM 897 O O . ARG A 1 110 ? -15.144 27.103 16.399 1.00 80.06 110 ARG A O 1
ATOM 904 N N . ARG A 1 111 ? -14.984 27.089 14.164 1.00 74.50 111 ARG A N 1
ATOM 905 C CA . ARG A 1 111 ? -14.774 28.536 14.000 1.00 74.50 111 ARG A CA 1
ATOM 906 C C . ARG A 1 111 ? -16.094 29.302 13.873 1.00 74.50 111 ARG A C 1
ATOM 908 O O . ARG A 1 111 ? -16.121 30.492 14.164 1.00 74.50 111 ARG A O 1
ATOM 915 N N . ALA A 1 112 ? -17.153 28.624 13.441 1.00 73.31 112 ALA A N 1
ATOM 916 C CA . ALA A 1 112 ? -18.488 29.180 13.273 1.00 73.31 112 ALA A CA 1
ATOM 917 C C . ALA A 1 112 ? -19.373 29.061 14.527 1.00 73.31 112 ALA A C 1
ATOM 919 O O . ALA A 1 112 ? -20.492 29.563 14.494 1.00 73.31 112 ALA A O 1
ATOM 920 N N . GLU A 1 113 ? -18.911 28.429 15.616 1.00 49.44 113 GLU A N 1
ATOM 921 C CA . GLU A 1 113 ? -19.672 28.379 16.870 1.00 49.44 113 GLU A CA 1
ATOM 922 C C . GLU A 1 113 ? -19.641 29.757 17.567 1.00 49.44 113 GLU A C 1
ATOM 924 O O . GLU A 1 113 ? -18.565 30.213 17.967 1.00 49.44 113 GLU A O 1
ATOM 929 N N . PRO A 1 114 ? -20.782 30.461 17.698 1.00 54.62 114 PRO A N 1
ATOM 930 C CA . PRO A 1 114 ? -20.835 31.724 18.413 1.00 54.62 114 PRO A CA 1
ATOM 931 C C . PRO A 1 114 ? -20.769 31.462 19.919 1.00 54.62 114 PRO A C 1
ATOM 933 O O . PRO A 1 114 ? -21.463 30.597 20.451 1.00 54.62 114 PRO A O 1
ATOM 936 N N . THR A 1 115 ? -19.942 32.245 20.607 1.00 52.56 115 THR A N 1
ATOM 937 C CA . THR A 1 115 ? -19.829 32.311 22.064 1.00 52.56 115 THR A CA 1
ATOM 938 C C . THR A 1 115 ? -21.196 32.590 22.700 1.00 52.56 115 THR A C 1
ATOM 940 O O . THR A 1 115 ? -21.574 33.744 22.884 1.00 52.56 115 THR A O 1
ATOM 943 N N . ASN A 1 116 ? -21.944 31.549 23.065 1.00 45.78 116 ASN A N 1
ATOM 944 C CA . ASN A 1 116 ? -23.039 31.683 24.021 1.00 45.78 116 ASN A CA 1
ATOM 945 C C . ASN A 1 116 ? -22.423 31.777 25.419 1.00 45.78 116 ASN A C 1
ATOM 947 O O . ASN A 1 116 ? -22.175 30.775 26.085 1.00 45.78 116 ASN A O 1
ATOM 951 N N . ALA A 1 117 ? -22.126 33.009 25.826 1.00 46.69 117 ALA A N 1
ATOM 952 C CA . ALA A 1 117 ? -21.872 33.353 27.214 1.00 46.69 117 ALA A CA 1
ATOM 953 C C . ALA A 1 117 ? -23.212 33.395 27.971 1.00 46.69 117 ALA A C 1
ATOM 955 O O . ALA A 1 117 ? -24.099 34.143 27.557 1.00 46.69 117 ALA A O 1
ATOM 956 N N . PRO A 1 118 ? -23.383 32.664 29.083 1.00 45.69 118 PRO A N 1
ATOM 957 C CA . PRO A 1 118 ? -24.327 33.073 30.104 1.00 45.69 118 PRO A CA 1
ATOM 958 C C . PRO A 1 118 ? -23.667 34.153 30.970 1.00 45.69 118 PRO A C 1
ATOM 960 O O . PRO A 1 118 ? -22.618 33.944 31.579 1.00 45.69 118 PRO A O 1
ATOM 963 N N . SER A 1 119 ? -24.282 35.330 30.961 1.00 43.62 119 SER A N 1
ATOM 964 C CA . SER A 1 119 ? -24.019 36.463 31.842 1.00 43.62 119 SER A CA 1
ATOM 965 C C . SER A 1 119 ? -24.618 36.241 33.237 1.00 43.62 119 SER A C 1
ATOM 967 O O . SER A 1 119 ? -25.780 35.855 33.322 1.00 43.62 119 SER A O 1
ATOM 969 N N . GLU A 1 120 ? -23.832 36.611 34.261 1.00 42.38 120 GLU A N 1
ATOM 970 C CA . GLU A 1 120 ? -24.216 36.999 35.641 1.00 42.38 120 GLU A CA 1
ATOM 971 C C . GLU A 1 120 ? -24.747 35.858 36.547 1.00 42.38 120 GLU A C 1
ATOM 973 O O . GLU A 1 120 ? -25.480 34.985 36.115 1.00 42.38 120 GLU A O 1
ATOM 978 N N . GLU A 1 121 ? -24.350 35.709 37.815 1.00 35.62 121 GLU A N 1
ATOM 979 C CA . GLU A 1 121 ? -24.162 36.725 38.854 1.00 35.62 121 GLU A CA 1
ATOM 980 C C . GLU A 1 121 ? -22.960 36.451 39.779 1.00 35.62 121 GLU A C 1
ATOM 982 O O . GLU A 1 121 ? -22.568 35.316 40.055 1.00 35.62 121 GLU A O 1
ATOM 987 N N . ALA A 1 122 ? -22.408 37.548 40.294 1.00 48.19 122 ALA A N 1
ATOM 988 C CA . ALA A 1 122 ? -21.408 37.594 41.345 1.00 48.19 122 ALA A CA 1
ATOM 989 C C . ALA A 1 122 ? -21.992 37.207 42.715 1.00 48.19 122 ALA A C 1
ATOM 991 O O . ALA A 1 122 ? -23.079 37.659 43.079 1.00 48.19 122 ALA A O 1
ATOM 992 N N . LYS A 1 123 ? -21.207 36.511 43.547 1.00 39.72 123 LYS A N 1
ATOM 993 C CA . LYS A 1 123 ? -21.240 36.760 44.992 1.00 39.72 123 LYS A CA 1
ATOM 994 C C . LYS A 1 123 ? -19.875 36.537 45.637 1.00 39.72 123 LYS A C 1
ATOM 996 O O . LYS A 1 123 ? -19.195 35.549 45.383 1.00 39.72 123 LYS A O 1
ATOM 1001 N N . ASP A 1 124 ? -19.533 37.558 46.402 1.00 37.66 124 ASP A N 1
ATOM 1002 C CA . ASP A 1 124 ? -18.291 37.906 47.076 1.00 37.66 124 ASP A CA 1
ATOM 1003 C C . ASP A 1 124 ? -17.980 37.025 48.309 1.00 37.66 124 ASP A C 1
ATOM 1005 O O . ASP A 1 124 ? -18.799 36.201 48.716 1.00 37.66 124 ASP A O 1
ATOM 1009 N N . GLU A 1 125 ? -16.837 37.342 48.930 1.00 37.91 125 GLU A N 1
ATOM 1010 C CA . GLU A 1 125 ? -16.337 36.995 50.272 1.00 37.91 125 GLU A CA 1
ATOM 1011 C C . GLU A 1 125 ? -15.488 35.709 50.400 1.00 37.91 125 GLU A C 1
ATOM 1013 O O . GLU A 1 125 ? -15.875 34.640 49.949 1.00 37.91 125 GLU A O 1
ATOM 1018 N N . LYS A 1 126 ? -14.336 35.651 51.087 1.00 38.91 126 LYS A N 1
ATOM 1019 C CA . LYS A 1 126 ? -13.377 36.613 51.665 1.00 38.91 126 LYS A CA 1
ATOM 1020 C C . LYS A 1 126 ? -12.173 35.796 52.196 1.00 38.91 126 LYS A C 1
ATOM 1022 O O . LYS A 1 126 ? -12.316 34.633 52.552 1.00 38.91 126 LYS A O 1
ATOM 1027 N N . GLU A 1 127 ? -11.013 36.450 52.236 1.00 34.66 127 GLU A N 1
ATOM 1028 C CA . GLU A 1 127 ? -9.700 36.122 52.831 1.00 34.66 127 GLU A CA 1
ATOM 1029 C C . GLU A 1 127 ? -9.522 35.006 53.888 1.00 34.66 127 GLU A C 1
ATOM 1031 O O . GLU A 1 127 ? -10.253 34.925 54.869 1.00 34.66 127 GLU A O 1
ATOM 1036 N N . ALA A 1 128 ? -8.368 34.326 53.798 1.00 35.53 128 ALA A N 1
ATOM 1037 C CA . ALA A 1 128 ? -7.224 34.354 54.742 1.00 35.53 128 ALA A CA 1
ATOM 1038 C C . ALA A 1 128 ? -6.127 33.440 54.136 1.00 35.53 128 ALA A C 1
ATOM 1040 O O . ALA A 1 128 ? -6.448 32.379 53.622 1.00 35.53 128 ALA A O 1
ATOM 1041 N N . GLY A 1 129 ? -4.828 33.724 54.052 1.00 31.48 129 GLY A N 1
ATOM 1042 C CA . GLY A 1 129 ? -3.937 34.521 54.881 1.00 31.48 129 GLY A CA 1
ATOM 1043 C C . GLY A 1 129 ? -2.776 33.616 55.340 1.00 31.48 129 GLY A C 1
ATOM 1044 O O . GLY A 1 129 ? -3.027 32.588 55.957 1.00 31.48 129 GLY A O 1
ATOM 1045 N N . SER A 1 130 ? -1.530 34.049 55.085 1.00 39.03 130 SER A N 1
ATOM 1046 C CA . SER A 1 130 ? -0.242 33.639 55.708 1.00 39.03 130 SER A CA 1
ATOM 1047 C C . SER A 1 130 ? 0.729 32.813 54.816 1.00 39.03 130 SER A C 1
ATOM 1049 O O . SER A 1 130 ? 0.449 31.660 54.516 1.00 39.03 130 SER A O 1
ATOM 1051 N N . LYS A 1 131 ? 1.780 33.414 54.205 1.00 41.44 131 LYS A N 1
ATOM 1052 C CA . LYS A 1 131 ? 3.162 33.710 54.718 1.00 41.44 131 LYS A CA 1
ATOM 1053 C C . LYS A 1 131 ? 4.036 32.428 54.808 1.00 41.44 131 LYS A C 1
ATOM 1055 O O . LYS A 1 131 ? 3.552 31.423 55.289 1.00 41.44 131 LYS A O 1
ATOM 1060 N N . THR A 1 132 ? 5.319 32.324 54.434 1.00 28.62 132 THR A N 1
ATOM 1061 C CA . THR A 1 132 ? 6.446 33.269 54.294 1.00 28.62 132 THR A CA 1
ATOM 1062 C C . THR A 1 132 ? 7.631 32.545 53.619 1.00 28.62 132 THR A C 1
ATOM 1064 O O . THR A 1 132 ? 7.781 31.343 53.819 1.00 28.62 132 THR A O 1
ATOM 1067 N N . GLY A 1 133 ? 8.535 33.301 52.982 1.00 30.89 133 GLY A N 1
ATOM 1068 C CA . GLY A 1 133 ? 9.975 32.990 52.890 1.00 30.89 133 GLY A CA 1
ATOM 1069 C C . GLY A 1 133 ? 10.471 32.768 51.458 1.00 30.89 133 GLY A C 1
ATOM 1070 O O . GLY A 1 133 ? 10.033 31.838 50.805 1.00 30.89 133 GLY A O 1
ATOM 1071 N N . GLY A 1 134 ? 11.368 33.554 50.865 1.00 32.88 134 GLY A N 1
ATOM 1072 C CA . GLY A 1 134 ? 12.170 34.679 51.340 1.00 32.88 134 GLY A CA 1
ATOM 1073 C C . GLY A 1 134 ? 13.539 34.635 50.648 1.00 32.88 134 GLY A C 1
ATOM 1074 O O . GLY A 1 134 ? 14.320 33.773 51.013 1.00 32.88 134 GLY A O 1
ATOM 1075 N N . SER A 1 135 ? 13.766 35.580 49.715 1.00 34.69 135 SER A N 1
ATOM 1076 C CA . SER A 1 135 ? 15.042 36.078 49.130 1.00 34.69 135 SER A CA 1
ATOM 1077 C C . SER A 1 135 ? 15.984 35.046 48.452 1.00 34.69 135 SER A C 1
ATOM 1079 O O . SER A 1 135 ? 15.905 33.859 48.712 1.00 34.69 135 SER A O 1
ATOM 1081 N N . ALA A 1 136 ? 16.887 35.343 47.515 1.00 31.75 136 ALA A N 1
ATOM 1082 C CA . ALA A 1 136 ? 17.308 36.529 46.773 1.00 31.75 136 ALA A CA 1
ATOM 1083 C C . ALA A 1 136 ? 17.979 36.039 45.459 1.00 31.75 136 ALA A C 1
ATOM 1085 O O . ALA A 1 136 ? 18.610 34.985 45.445 1.00 31.75 136 ALA A O 1
ATOM 1086 N N . THR A 1 137 ? 17.873 36.802 44.371 1.00 36.34 137 THR A N 1
ATOM 1087 C CA . THR A 1 137 ? 18.820 36.824 43.226 1.00 36.34 137 THR A CA 1
ATOM 1088 C C . THR A 1 137 ? 20.123 37.549 43.652 1.00 36.34 137 THR A C 1
ATOM 1090 O O . THR A 1 137 ? 20.060 38.218 44.687 1.00 36.34 137 THR A O 1
ATOM 1093 N N . PRO A 1 138 ? 21.270 37.549 42.916 1.00 47.25 138 PRO A N 1
ATOM 1094 C CA . PRO A 1 138 ? 21.476 37.297 41.474 1.00 47.25 138 PRO A CA 1
ATOM 1095 C C . PRO A 1 138 ? 22.798 36.546 41.116 1.00 47.25 138 PRO A C 1
ATOM 1097 O O . PRO A 1 138 ? 23.511 36.084 41.997 1.00 47.25 138 PRO A O 1
ATOM 1100 N N . LEU A 1 139 ? 23.122 36.535 39.811 1.00 30.17 139 LEU A N 1
ATOM 1101 C CA . LEU A 1 139 ? 24.455 36.572 39.165 1.00 30.17 139 LEU A CA 1
ATOM 1102 C C . LEU A 1 139 ? 24.896 35.372 38.305 1.00 30.17 139 LEU A C 1
ATOM 1104 O O . LEU A 1 139 ? 24.780 34.207 38.667 1.00 30.17 139 LEU A O 1
ATOM 1108 N N . SER A 1 140 ? 25.368 35.780 37.124 1.00 37.19 140 SER A N 1
ATOM 1109 C CA . SER A 1 140 ? 25.977 35.073 35.998 1.00 37.19 140 SER A CA 1
ATOM 1110 C C . SER A 1 140 ? 27.312 34.396 36.322 1.00 37.19 140 SER A C 1
ATOM 1112 O O . SER A 1 140 ? 27.888 34.686 37.358 1.00 37.19 140 SER A O 1
ATOM 1114 N N . GLU A 1 141 ? 27.808 33.591 35.368 1.00 35.88 141 GLU A N 1
ATOM 1115 C CA . GLU A 1 141 ? 29.190 33.511 34.816 1.00 35.88 141 GLU A CA 1
ATOM 1116 C C . GLU A 1 141 ? 29.372 32.108 34.191 1.00 35.88 141 GLU A C 1
ATOM 1118 O O . GLU A 1 141 ? 29.140 31.091 34.833 1.00 35.88 141 GLU A O 1
ATOM 1123 N N . ASP A 1 142 ? 29.350 32.015 32.861 1.00 34.59 142 ASP A N 1
ATOM 1124 C CA . ASP A 1 142 ? 30.500 31.915 31.939 1.00 34.59 142 ASP A CA 1
ATOM 1125 C C . ASP A 1 142 ? 31.312 30.610 32.032 1.00 34.59 142 ASP A C 1
ATOM 1127 O O . ASP A 1 142 ? 31.829 30.217 33.075 1.00 34.59 142 ASP A O 1
ATOM 1131 N N . SER A 1 143 ? 31.462 29.948 30.884 1.00 36.47 143 SER A N 1
ATOM 1132 C CA . SER A 1 143 ? 32.559 29.016 30.629 1.00 36.47 143 SER A CA 1
ATOM 1133 C C . SER A 1 143 ? 32.908 29.021 29.136 1.00 36.47 143 SER A C 1
ATOM 1135 O O . SER A 1 143 ? 32.334 28.281 28.342 1.00 36.47 143 SER A O 1
ATOM 1137 N N . ALA A 1 144 ? 33.866 29.892 28.803 1.00 32.44 144 ALA A N 1
ATOM 1138 C CA . ALA A 1 144 ? 35.129 29.572 28.119 1.00 32.44 144 ALA A CA 1
ATOM 1139 C C . ALA A 1 144 ? 35.141 29.067 26.644 1.00 32.44 144 ALA A C 1
ATOM 1141 O O . ALA A 1 144 ? 35.026 27.880 26.353 1.00 32.44 144 ALA A O 1
ATOM 1142 N N . PHE A 1 145 ? 35.401 30.021 25.733 1.00 35.66 145 PHE A N 1
ATOM 1143 C CA . PHE A 1 145 ? 36.455 30.133 24.681 1.00 35.66 145 PHE A CA 1
ATOM 1144 C C . PHE A 1 145 ? 37.533 29.010 24.539 1.00 35.66 145 PHE A C 1
ATOM 1146 O O . PHE A 1 145 ? 37.863 28.400 25.556 1.00 35.66 145 PHE A O 1
ATOM 1153 N N . PRO A 1 146 ? 38.193 28.791 23.352 1.00 48.50 146 PRO A N 1
ATOM 1154 C CA . PRO A 1 146 ? 39.001 29.831 22.672 1.00 48.50 146 PRO A CA 1
ATOM 1155 C C . PRO A 1 146 ? 39.174 29.858 21.123 1.00 48.50 146 PRO A C 1
ATOM 1157 O O . PRO A 1 146 ? 39.204 28.850 20.430 1.00 48.50 146 PRO A O 1
ATOM 1160 N N . SER A 1 147 ? 39.334 31.110 20.664 1.00 42.69 147 SER A N 1
ATOM 1161 C CA . SER A 1 147 ? 40.227 31.790 19.694 1.00 42.69 147 SER A CA 1
ATOM 1162 C C . SER A 1 147 ? 40.952 31.153 18.488 1.00 42.69 147 SER A C 1
ATOM 1164 O O . SER A 1 147 ? 41.526 30.073 18.558 1.00 42.69 147 SER A O 1
ATOM 1166 N N . ALA A 1 148 ? 41.158 32.081 17.525 1.00 37.53 148 ALA A N 1
ATOM 1167 C CA . ALA A 1 148 ? 42.244 32.240 16.534 1.00 37.53 148 ALA A CA 1
ATOM 1168 C C . ALA A 1 148 ? 42.062 31.448 15.220 1.00 37.53 148 ALA A C 1
ATOM 1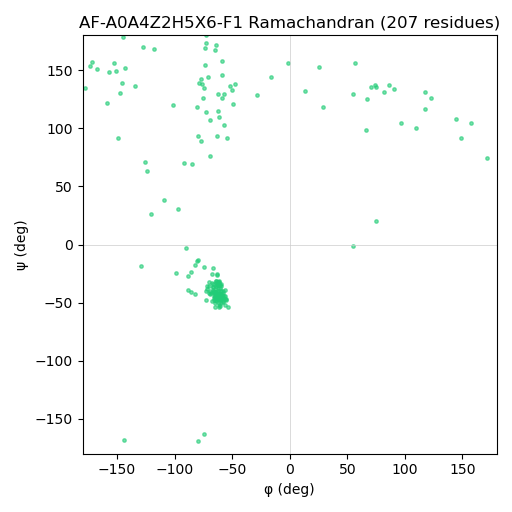170 O O . ALA A 1 148 ? 41.634 30.308 15.247 1.00 37.53 148 ALA A O 1
ATOM 1171 N N . VAL A 1 149 ? 42.323 31.962 14.009 1.00 40.38 149 VAL A N 1
ATOM 1172 C CA . VAL A 1 149 ? 43.425 32.813 13.510 1.00 40.38 149 VAL A CA 1
ATOM 1173 C C . VAL A 1 149 ? 43.037 33.368 12.107 1.00 40.38 149 VAL A C 1
ATOM 1175 O O . VAL A 1 149 ? 42.297 32.700 11.388 1.00 40.38 149 VAL A O 1
ATOM 1178 N N . GLY A 1 150 ? 43.523 34.555 11.699 1.00 38.78 150 GLY A N 1
ATOM 1179 C CA . GLY A 1 150 ? 43.393 35.103 10.319 1.00 38.78 150 GLY A CA 1
ATOM 1180 C C . GLY A 1 150 ? 44.289 34.389 9.283 1.00 38.78 150 GLY A C 1
ATOM 1181 O O . GLY A 1 150 ? 45.083 33.541 9.697 1.00 38.78 150 GLY A O 1
ATOM 1182 N N . PRO A 1 151 ? 44.191 34.677 7.960 1.00 47.31 151 PRO A N 1
ATOM 1183 C CA . PRO A 1 151 ? 45.030 35.730 7.323 1.00 47.31 151 PRO A CA 1
ATOM 1184 C C . PRO A 1 151 ? 44.376 36.398 6.056 1.00 47.31 151 PRO A C 1
ATOM 1186 O O . PRO A 1 151 ? 43.334 35.946 5.602 1.00 47.31 151 PRO A O 1
ATOM 1189 N N . VAL A 1 152 ? 44.711 37.632 5.628 1.00 40.44 152 VAL A N 1
ATOM 1190 C CA . VAL A 1 152 ? 45.785 38.154 4.721 1.00 40.44 152 VAL A CA 1
ATOM 1191 C C . VAL A 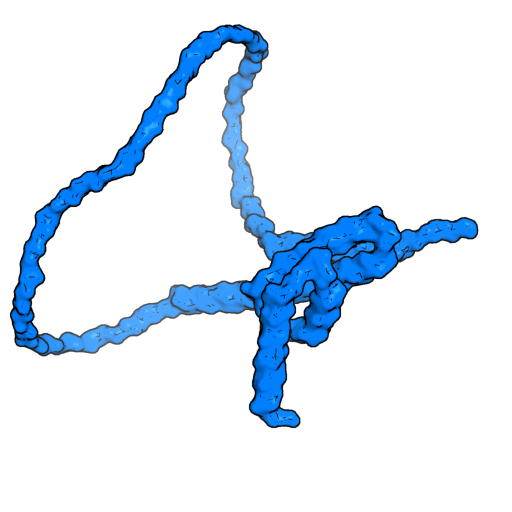1 152 ? 45.618 37.925 3.192 1.00 40.44 152 VAL A C 1
ATOM 1193 O O . VAL A 1 152 ? 45.351 36.807 2.771 1.00 40.44 152 VAL A O 1
ATOM 1196 N N . GLY A 1 153 ? 45.897 38.982 2.398 1.00 36.22 153 GLY A N 1
ATOM 1197 C CA . GLY A 1 153 ? 46.346 38.972 0.976 1.00 36.22 153 GLY A CA 1
ATOM 1198 C C . GLY A 1 153 ? 45.252 39.152 -0.096 1.00 36.22 153 GLY A C 1
ATOM 1199 O O . GLY A 1 153 ? 44.383 38.304 -0.210 1.00 36.22 153 GLY A O 1
ATOM 1200 N N . GLU A 1 154 ? 45.118 40.319 -0.748 1.00 38.75 154 GLU A N 1
ATOM 1201 C CA . GLU A 1 154 ? 45.746 40.772 -2.026 1.00 38.75 154 GLU A CA 1
ATOM 1202 C C . GLU A 1 154 ? 45.044 40.281 -3.326 1.00 38.75 154 GLU A C 1
ATOM 1204 O O . GLU A 1 154 ? 44.711 39.110 -3.457 1.00 38.75 154 GLU A O 1
ATOM 1209 N N . GLY A 1 155 ? 44.777 41.211 -4.269 1.00 34.84 155 GLY A N 1
ATOM 1210 C CA . GLY A 1 155 ? 44.201 40.970 -5.621 1.00 34.84 155 GLY A CA 1
ATOM 1211 C C . GLY A 1 155 ? 45.208 40.347 -6.618 1.00 34.84 155 GLY A C 1
ATOM 1212 O O . GLY A 1 155 ? 46.232 39.870 -6.133 1.00 34.84 155 GLY A O 1
ATOM 1213 N N . PRO A 1 156 ? 45.022 40.356 -7.974 1.00 49.94 156 PRO A N 1
ATOM 1214 C CA . PRO A 1 156 ? 44.255 41.317 -8.799 1.00 49.94 156 PRO A CA 1
ATOM 1215 C C . PRO A 1 156 ? 43.495 40.763 -10.060 1.00 49.94 156 PRO A C 1
ATOM 1217 O O . PRO A 1 156 ? 43.552 39.586 -10.388 1.00 49.94 156 PRO A O 1
ATOM 1220 N N . GLU A 1 157 ? 42.800 41.689 -10.748 1.00 37.72 157 GLU A N 1
ATOM 1221 C CA . GLU A 1 157 ? 42.543 41.858 -12.209 1.00 37.72 157 GLU A CA 1
ATOM 1222 C C . GLU A 1 157 ? 41.927 40.760 -13.120 1.00 37.72 157 GLU A C 1
ATOM 1224 O O . GLU A 1 157 ? 42.451 39.664 -13.276 1.00 37.72 157 GLU A O 1
ATOM 1229 N N . GLY A 1 158 ? 40.882 41.140 -13.888 1.00 31.53 158 GLY A N 1
ATOM 1230 C CA . GLY A 1 158 ? 40.424 40.368 -15.061 1.00 31.53 158 GLY A CA 1
ATOM 1231 C C . GLY A 1 158 ? 39.105 40.797 -15.738 1.00 31.53 158 GLY A C 1
ATOM 1232 O O . GLY A 1 158 ? 38.098 40.124 -15.585 1.00 31.53 158 GLY A O 1
ATOM 1233 N N . CYS A 1 159 ? 39.141 41.911 -16.482 1.00 35.22 159 CYS A N 1
ATOM 1234 C CA . CYS A 1 159 ? 38.286 42.393 -17.596 1.00 35.22 159 CYS A CA 1
ATOM 1235 C C . CYS A 1 159 ? 36.909 41.768 -17.959 1.00 35.22 159 CYS A C 1
ATOM 1237 O O . CYS A 1 159 ? 36.819 40.605 -18.339 1.00 35.22 159 CYS A O 1
ATOM 1239 N N . GLY A 1 160 ? 35.912 42.658 -18.145 1.00 30.36 160 GLY A N 1
ATOM 1240 C CA . GLY A 1 160 ? 34.903 42.550 -19.220 1.00 30.36 160 GLY A CA 1
ATOM 1241 C C . GLY A 1 160 ? 33.500 43.104 -18.903 1.00 30.36 160 GLY A C 1
ATOM 1242 O O . GLY A 1 160 ? 32.655 42.364 -18.418 1.00 30.36 160 GLY A O 1
ATOM 1243 N N . GLY A 1 161 ? 33.224 44.384 -19.203 1.00 33.81 161 GLY A N 1
ATOM 1244 C CA . GLY A 1 161 ? 31.848 44.938 -19.287 1.00 33.81 161 GLY A CA 1
ATOM 1245 C C . GLY A 1 161 ? 31.150 44.596 -20.625 1.00 33.81 161 GLY A C 1
ATOM 1246 O O . GLY A 1 161 ? 31.729 43.818 -21.385 1.00 33.81 161 GLY A O 1
ATOM 1247 N N . PRO A 1 162 ? 29.985 45.189 -21.000 1.00 44.72 162 PRO A N 1
ATOM 1248 C CA . PRO A 1 162 ? 29.234 46.285 -20.368 1.00 44.72 162 PRO A CA 1
ATOM 1249 C C . PRO A 1 162 ? 27.732 45.986 -20.095 1.00 44.72 162 PRO A C 1
ATOM 1251 O O . PRO A 1 162 ? 27.158 45.013 -20.576 1.00 44.72 162 PRO A O 1
ATOM 1254 N N . ALA A 1 163 ? 27.080 46.881 -19.342 1.00 39.22 163 ALA A N 1
ATOM 1255 C CA . ALA A 1 163 ? 25.618 46.976 -19.206 1.00 39.22 163 ALA A CA 1
ATOM 1256 C C . ALA A 1 163 ? 24.931 47.359 -20.541 1.00 39.22 163 ALA A C 1
ATOM 1258 O O . ALA A 1 163 ? 25.605 47.850 -21.451 1.00 39.22 163 ALA A O 1
ATOM 1259 N N . PRO A 1 164 ? 23.589 47.239 -20.647 1.00 45.69 164 PRO A N 1
ATOM 1260 C CA . PRO A 1 164 ? 22.819 48.482 -20.533 1.00 45.69 164 PRO A CA 1
ATOM 1261 C C . PRO A 1 164 ? 21.437 48.380 -19.845 1.00 45.69 164 PRO A C 1
ATOM 1263 O O . PRO A 1 164 ? 20.644 47.471 -20.063 1.00 45.69 164 PRO A O 1
ATOM 1266 N N . SER A 1 165 ? 21.191 49.406 -19.026 1.00 36.28 165 SER A N 1
ATOM 1267 C CA . SER A 1 165 ? 19.959 50.183 -18.802 1.00 36.28 165 SER A CA 1
ATOM 1268 C C . SER A 1 165 ? 18.565 49.563 -19.001 1.00 36.28 165 SER A C 1
ATOM 1270 O O . SER A 1 165 ? 18.086 49.324 -20.107 1.00 36.28 165 SER A O 1
ATOM 1272 N N . SER A 1 166 ? 17.859 49.561 -17.872 1.00 42.75 166 SER A N 1
ATOM 1273 C CA . SER A 1 166 ? 16.432 49.825 -17.670 1.00 42.75 166 SER A CA 1
ATOM 1274 C C . SER A 1 166 ? 15.763 50.771 -18.681 1.00 42.75 166 SER A C 1
ATOM 1276 O O . SER A 1 166 ? 16.158 51.931 -18.814 1.00 42.75 166 SER A O 1
ATOM 1278 N N . SER A 1 167 ? 14.646 50.317 -19.256 1.00 39.16 167 SER A N 1
ATOM 1279 C CA . SER A 1 167 ? 13.539 51.177 -19.686 1.00 39.16 167 SER A CA 1
ATOM 1280 C C . SER A 1 167 ? 12.208 50.565 -19.235 1.00 39.16 167 SER A C 1
ATOM 1282 O O . SER A 1 167 ? 12.005 49.352 -19.255 1.00 39.16 167 SER A O 1
ATOM 1284 N N . SER A 1 168 ? 11.354 51.434 -18.713 1.00 44.34 168 SER A N 1
ATOM 1285 C CA . SER A 1 168 ? 10.161 51.140 -17.929 1.00 44.34 168 SER A CA 1
ATOM 1286 C C . SER A 1 168 ? 8.979 50.659 -18.772 1.00 44.34 168 SER A C 1
ATOM 1288 O O . SER A 1 168 ? 8.688 51.223 -19.824 1.00 44.34 168 SER A O 1
ATOM 1290 N N . SER A 1 169 ? 8.210 49.704 -18.245 1.00 38.88 169 SER A N 1
ATOM 1291 C CA . SER A 1 169 ? 6.777 49.539 -18.535 1.00 38.88 169 SER A CA 1
ATOM 1292 C C . SER A 1 169 ? 6.115 48.738 -17.407 1.00 38.88 169 SER A C 1
ATOM 1294 O O . SER A 1 169 ? 6.537 47.608 -17.158 1.00 38.88 169 SER A O 1
ATOM 1296 N N . PRO A 1 170 ? 5.089 49.265 -16.710 1.00 45.94 170 PRO A N 1
ATOM 1297 C CA . PRO A 1 170 ? 4.320 48.473 -15.765 1.00 45.94 170 PRO A CA 1
ATOM 1298 C C . PRO A 1 170 ? 3.321 47.629 -16.563 1.00 45.94 170 PRO A C 1
ATOM 1300 O O . PRO A 1 170 ? 2.234 48.080 -16.917 1.00 45.94 170 PRO A O 1
ATOM 1303 N N . GLN A 1 171 ? 3.707 46.398 -16.889 1.00 42.75 171 GLN A N 1
ATOM 1304 C CA . GLN A 1 171 ? 2.756 45.386 -17.338 1.00 42.75 171 GLN A CA 1
ATOM 1305 C C . GLN A 1 171 ? 1.890 45.019 -16.128 1.00 42.75 171 GLN A C 1
ATOM 1307 O O . GLN A 1 171 ? 2.357 44.389 -15.180 1.00 42.75 171 GLN A O 1
ATOM 1312 N N . VAL A 1 172 ? 0.632 45.463 -16.144 1.00 48.44 172 VAL A N 1
ATOM 1313 C CA . VAL A 1 172 ? -0.423 44.967 -15.259 1.00 48.44 172 VAL A CA 1
ATOM 1314 C C . VAL A 1 172 ? -0.618 43.491 -15.600 1.00 48.44 172 VAL A C 1
ATOM 1316 O O . VAL A 1 172 ? -1.326 43.142 -16.540 1.00 48.44 172 VAL A O 1
ATOM 1319 N N . LEU A 1 173 ? 0.078 42.619 -14.873 1.00 50.16 173 LEU A N 1
ATOM 1320 C CA . LEU A 1 173 ? -0.168 41.185 -14.915 1.00 50.16 173 LEU A CA 1
ATOM 1321 C C . LEU A 1 173 ? -1.602 40.957 -14.416 1.00 50.16 173 LEU A C 1
ATOM 1323 O O . LEU A 1 173 ? -1.941 41.463 -13.340 1.00 50.16 173 LEU A O 1
ATOM 1327 N N . PRO A 1 174 ? -2.459 40.208 -15.133 1.00 48.84 174 PRO A N 1
ATOM 1328 C CA . PRO A 1 174 ? -3.706 39.749 -14.555 1.00 48.84 174 PRO A CA 1
ATOM 1329 C C . PRO A 1 174 ? -3.332 38.876 -13.363 1.00 48.84 174 PRO A C 1
ATOM 1331 O O . PRO A 1 174 ? -2.766 37.792 -13.516 1.00 48.84 174 PRO A O 1
ATOM 1334 N N . SER A 1 175 ? -3.609 39.383 -12.166 1.00 51.41 175 SER A N 1
ATOM 1335 C CA . SER A 1 175 ? -3.524 38.627 -10.927 1.00 51.41 175 SER A CA 1
ATOM 1336 C C . SER A 1 175 ? -4.652 37.596 -10.933 1.00 51.41 175 SER A C 1
ATOM 1338 O O . SER A 1 175 ? -5.706 37.767 -10.334 1.00 51.41 175 SER A O 1
ATOM 1340 N N . ALA A 1 176 ? -4.444 36.541 -11.706 1.00 56.00 176 ALA A N 1
ATOM 1341 C CA . ALA A 1 176 ? -5.127 35.273 -11.588 1.00 56.00 176 ALA A CA 1
ATOM 1342 C C . ALA A 1 176 ? -4.018 34.237 -11.432 1.00 56.00 176 ALA A C 1
ATOM 1344 O O . ALA A 1 176 ? -3.785 33.401 -12.303 1.00 56.00 176 ALA A O 1
ATOM 1345 N N . ALA A 1 177 ? -3.268 34.353 -10.332 1.00 60.31 177 ALA A N 1
ATOM 1346 C CA . ALA A 1 177 ? -2.461 33.246 -9.860 1.00 60.31 177 ALA A CA 1
ATOM 1347 C C . ALA A 1 177 ? -3.441 32.090 -9.647 1.00 60.31 177 ALA A C 1
ATOM 1349 O O . ALA A 1 177 ? -4.241 32.111 -8.709 1.00 60.31 177 ALA A O 1
ATOM 1350 N N . ALA A 1 178 ? -3.448 31.142 -10.587 1.00 62.28 178 ALA A N 1
ATOM 1351 C CA . ALA A 1 178 ? -4.177 29.900 -10.429 1.00 62.28 178 ALA A CA 1
ATOM 1352 C C . ALA A 1 178 ? -3.847 29.348 -9.034 1.00 62.28 178 ALA A C 1
ATOM 1354 O O . ALA A 1 178 ? -2.685 29.450 -8.617 1.00 62.28 178 ALA A O 1
ATOM 1355 N N . PRO A 1 179 ? -4.840 28.826 -8.291 1.00 67.38 179 PRO A N 1
ATOM 1356 C CA . PRO A 1 179 ? -4.573 28.265 -6.979 1.00 67.38 179 PRO A CA 1
ATOM 1357 C C . PRO A 1 179 ? -3.405 27.280 -7.110 1.00 67.38 179 PRO A C 1
ATOM 1359 O O . PRO A 1 179 ? -3.378 26.511 -8.080 1.00 67.38 179 PRO A O 1
ATOM 1362 N N . PRO A 1 180 ? -2.407 27.350 -6.208 1.00 69.56 180 PRO A N 1
ATOM 1363 C CA . PRO A 1 180 ? -1.231 26.504 -6.297 1.00 69.56 180 PRO A CA 1
ATOM 1364 C C . PRO A 1 180 ? -1.675 25.044 -6.437 1.00 69.56 180 PRO A C 1
ATOM 1366 O O . PRO A 1 180 ? -2.632 24.639 -5.767 1.00 69.56 180 PRO A O 1
ATOM 1369 N N . PRO A 1 181 ? -1.040 24.272 -7.336 1.00 77.69 181 PRO A N 1
ATOM 1370 C CA . PRO A 1 181 ? -1.479 22.920 -7.637 1.00 77.69 181 PRO A CA 1
ATOM 1371 C C . PRO A 1 181 ? -1.509 22.091 -6.354 1.00 77.69 181 PRO A C 1
ATOM 1373 O O . PRO A 1 181 ? -0.537 22.069 -5.596 1.00 77.69 181 PRO A O 1
ATOM 1376 N N . ASP A 1 182 ? -2.632 21.416 -6.111 1.00 89.38 182 ASP A N 1
ATOM 1377 C CA . ASP A 1 182 ? -2.778 20.522 -4.968 1.00 89.38 182 ASP A CA 1
ATOM 1378 C C . ASP A 1 182 ? -1.749 19.384 -5.101 1.00 89.38 182 ASP A C 1
ATOM 1380 O O . ASP A 1 182 ? -1.781 18.590 -6.045 1.00 89.38 182 ASP A O 1
ATOM 1384 N N . MET A 1 183 ? -0.791 19.331 -4.171 1.00 90.62 183 MET A N 1
ATOM 1385 C CA . MET A 1 183 ? 0.293 18.344 -4.192 1.00 90.62 183 MET A CA 1
ATOM 1386 C C . MET A 1 183 ? -0.239 16.911 -4.101 1.00 90.62 183 MET A C 1
ATOM 1388 O O . MET A 1 183 ? 0.360 16.001 -4.673 1.00 90.62 183 MET A O 1
ATOM 1392 N N . LEU A 1 184 ? -1.368 16.700 -3.412 1.00 91.00 184 LEU A N 1
ATOM 1393 C CA . LEU A 1 184 ? -1.992 15.384 -3.321 1.00 91.00 184 LEU A CA 1
ATOM 1394 C C . LEU A 1 184 ? -2.567 14.968 -4.684 1.00 91.00 184 LEU A C 1
ATOM 1396 O O . LEU A 1 184 ? -2.375 13.829 -5.105 1.00 91.00 184 LEU A O 1
ATOM 1400 N N . ASP A 1 185 ? -3.175 15.908 -5.418 1.00 90.81 185 ASP A N 1
ATOM 1401 C CA . ASP A 1 185 ? -3.619 15.699 -6.804 1.00 90.81 185 ASP A CA 1
ATOM 1402 C C . ASP A 1 185 ? -2.476 15.427 -7.768 1.00 90.81 185 ASP A C 1
ATOM 1404 O O . ASP A 1 185 ? -2.582 14.551 -8.630 1.00 90.81 185 ASP A O 1
ATOM 1408 N N . MET A 1 186 ? -1.373 16.152 -7.616 1.00 93.38 186 MET A N 1
ATOM 1409 C CA . MET A 1 186 ? -0.175 15.903 -8.404 1.00 93.38 186 MET A CA 1
ATOM 1410 C C . MET A 1 186 ? 0.347 14.485 -8.159 1.00 93.38 186 MET A C 1
ATOM 1412 O O . MET A 1 186 ? 0.655 13.769 -9.114 1.00 93.38 186 MET A O 1
ATOM 1416 N N . LEU A 1 187 ? 0.380 14.046 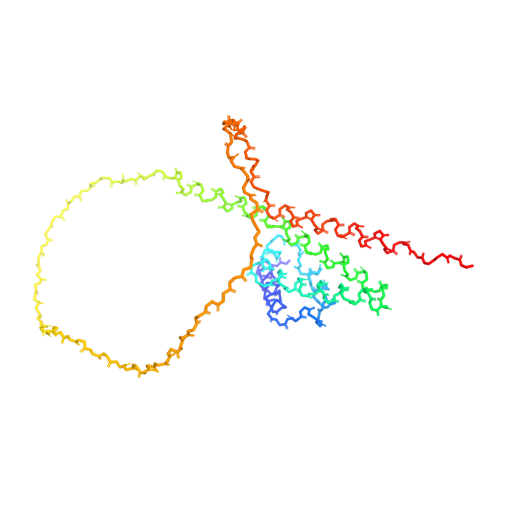-6.899 1.00 93.62 187 LEU A N 1
ATOM 1417 C CA . LEU A 1 187 ? 0.822 12.704 -6.542 1.00 93.62 187 LEU A CA 1
ATOM 1418 C C . LEU A 1 187 ? -0.127 11.624 -7.086 1.00 93.62 187 LEU A C 1
ATOM 1420 O O . LEU A 1 187 ? 0.351 10.665 -7.686 1.00 93.62 187 LEU A O 1
ATOM 1424 N N . TYR A 1 188 ? -1.452 11.801 -6.976 1.00 92.81 188 TYR A N 1
ATOM 1425 C CA . TYR A 1 188 ? -2.436 10.891 -7.585 1.00 92.81 188 TYR A CA 1
ATOM 1426 C C . TYR A 1 188 ? -2.194 10.693 -9.070 1.00 92.81 188 TYR A C 1
ATOM 1428 O O . TYR A 1 188 ? -2.059 9.563 -9.536 1.00 92.81 188 TYR A O 1
ATOM 1436 N N . ARG A 1 189 ? -2.125 11.807 -9.805 1.00 94.62 189 ARG A N 1
ATOM 1437 C CA . ARG A 1 189 ? -1.946 11.796 -11.256 1.00 94.62 189 ARG A CA 1
ATOM 1438 C C . ARG A 1 189 ? -0.622 11.154 -11.639 1.00 94.62 189 ARG A C 1
ATOM 1440 O O . ARG A 1 189 ? -0.570 10.419 -12.617 1.00 94.62 189 ARG A O 1
ATOM 1447 N N . THR A 1 190 ? 0.426 11.394 -10.855 1.00 95.88 190 THR A N 1
ATOM 1448 C CA . THR A 1 190 ? 1.747 10.796 -11.078 1.00 95.88 190 THR A CA 1
ATOM 1449 C C . THR A 1 190 ? 1.708 9.281 -10.890 1.00 95.88 190 THR A C 1
ATOM 1451 O O . THR A 1 190 ? 2.184 8.548 -11.757 1.00 95.88 190 THR A O 1
ATOM 1454 N N . VAL A 1 191 ? 1.103 8.788 -9.805 1.00 96.38 191 VAL A N 1
ATOM 1455 C CA . VAL A 1 191 ? 0.976 7.343 -9.554 1.00 96.38 191 VAL A CA 1
ATOM 1456 C C . VAL A 1 191 ? 0.086 6.682 -10.615 1.00 96.38 191 VAL A C 1
ATOM 1458 O O . VAL A 1 191 ? 0.477 5.658 -11.171 1.00 96.38 191 VAL A O 1
ATOM 1461 N N . GLU A 1 192 ? -1.052 7.286 -10.977 1.00 95.31 192 GLU A N 1
ATOM 1462 C CA . GLU A 1 192 ? -1.932 6.788 -12.050 1.00 95.31 192 GLU A CA 1
ATOM 1463 C C . GLU A 1 192 ? -1.223 6.718 -13.406 1.00 95.31 192 GLU A C 1
ATOM 1465 O O . GLU A 1 192 ? -1.291 5.694 -14.092 1.00 95.31 192 GLU A O 1
ATOM 1470 N N . ALA A 1 193 ? -0.502 7.775 -13.784 1.00 96.06 193 ALA A N 1
ATOM 1471 C CA . ALA A 1 193 ? 0.270 7.796 -15.020 1.00 96.06 193 ALA A CA 1
ATOM 1472 C C . ALA A 1 193 ? 1.375 6.731 -15.010 1.00 96.06 193 ALA A C 1
ATOM 1474 O O . ALA A 1 193 ? 1.575 6.044 -16.011 1.00 96.06 193 ALA A O 1
ATOM 1475 N N . THR A 1 194 ? 2.049 6.541 -13.874 1.00 94.56 194 THR A N 1
ATOM 1476 C CA . THR A 1 194 ? 3.101 5.526 -13.730 1.00 94.56 194 THR A CA 1
ATOM 1477 C C . THR A 1 194 ? 2.533 4.119 -13.900 1.00 94.56 194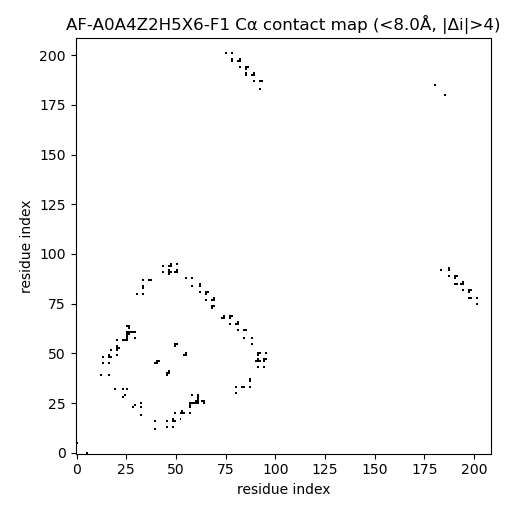 THR A C 1
ATOM 1479 O O . THR A 1 194 ? 3.091 3.341 -14.669 1.00 94.56 194 THR A O 1
ATOM 1482 N N . ILE A 1 195 ? 1.388 3.802 -13.279 1.00 94.12 195 ILE A N 1
ATOM 1483 C CA . ILE A 1 195 ? 0.697 2.515 -13.484 1.00 94.12 195 ILE A CA 1
ATOM 1484 C C . ILE A 1 195 ? 0.412 2.301 -14.971 1.00 94.12 195 ILE A C 1
ATOM 1486 O O . ILE A 1 195 ? 0.715 1.233 -15.507 1.00 94.12 195 ILE A O 1
ATOM 1490 N N . ALA A 1 196 ? -0.139 3.312 -15.649 1.00 93.44 196 ALA A N 1
ATOM 1491 C CA . ALA A 1 196 ? -0.465 3.217 -17.067 1.00 93.44 196 ALA A CA 1
ATOM 1492 C C . ALA A 1 196 ? 0.783 2.946 -17.922 1.00 93.44 196 ALA A C 1
ATOM 1494 O O . ALA A 1 196 ? 0.756 2.062 -18.779 1.00 93.44 196 ALA A O 1
ATOM 1495 N N . ILE A 1 197 ? 1.883 3.658 -17.669 1.00 91.31 197 ILE A N 1
ATOM 1496 C CA . ILE A 1 197 ? 3.146 3.493 -18.398 1.00 91.31 197 ILE A CA 1
ATOM 1497 C C . ILE A 1 197 ? 3.740 2.104 -18.146 1.00 91.31 197 ILE A C 1
ATOM 1499 O O . ILE A 1 197 ? 3.984 1.373 -19.103 1.00 91.31 197 ILE A O 1
ATOM 1503 N N . VAL A 1 198 ? 3.921 1.711 -16.882 1.00 88.69 198 VAL A N 1
ATOM 1504 C CA . VAL A 1 198 ? 4.513 0.416 -16.502 1.00 88.69 198 VAL A CA 1
ATOM 1505 C C . VAL A 1 198 ? 3.698 -0.741 -17.084 1.00 88.69 198 VAL A C 1
ATOM 1507 O O . VAL A 1 198 ? 4.254 -1.659 -17.685 1.00 88.69 198 VAL A O 1
ATOM 1510 N N . THR A 1 199 ? 2.367 -0.655 -17.011 1.00 87.94 199 THR A N 1
ATOM 1511 C CA . THR A 1 199 ? 1.478 -1.666 -17.600 1.00 87.94 199 THR A CA 1
ATOM 1512 C C . THR A 1 199 ? 1.652 -1.743 -19.117 1.00 87.94 199 THR A C 1
ATOM 1514 O O . THR A 1 199 ? 1.731 -2.837 -19.667 1.00 87.94 199 THR A O 1
ATOM 1517 N N . LYS A 1 200 ? 1.743 -0.602 -19.816 1.00 86.25 200 LYS A N 1
ATOM 1518 C CA . LYS A 1 200 ? 1.924 -0.556 -21.279 1.00 86.25 200 LYS A CA 1
ATOM 1519 C C . LYS A 1 200 ? 3.277 -1.103 -21.730 1.00 86.25 200 LYS A C 1
ATOM 1521 O O . LYS A 1 200 ? 3.330 -1.755 -22.771 1.00 86.25 200 LYS A O 1
ATOM 1526 N N . LEU A 1 201 ? 4.340 -0.856 -20.967 1.00 80.56 201 LEU A N 1
ATOM 1527 C CA . LEU A 1 201 ? 5.672 -1.394 -21.250 1.00 80.56 201 LEU A CA 1
ATOM 1528 C C . LEU A 1 201 ? 5.715 -2.921 -21.077 1.00 80.56 201 LEU A C 1
ATOM 1530 O O . LEU A 1 201 ? 6.372 -3.593 -21.864 1.00 80.56 201 LEU A O 1
ATOM 1534 N N . SER A 1 202 ? 4.932 -3.469 -20.143 1.00 72.56 202 SER A N 1
ATOM 1535 C CA . SER A 1 202 ? 4.840 -4.916 -19.890 1.00 72.56 202 SER A CA 1
ATOM 1536 C C . SER A 1 202 ? 4.271 -5.731 -21.067 1.00 72.56 202 SER A C 1
ATOM 1538 O O . SER A 1 202 ? 4.664 -6.873 -21.287 1.00 72.56 202 SER A O 1
ATOM 1540 N N . VAL A 1 203 ? 3.362 -5.157 -21.870 1.00 64.19 203 VAL A N 1
ATOM 1541 C CA . VAL A 1 203 ? 2.702 -5.870 -22.994 1.00 64.19 203 VAL A CA 1
ATOM 1542 C C . VAL A 1 203 ? 3.589 -5.947 -24.246 1.00 64.19 203 VAL A C 1
ATOM 1544 O O . VAL A 1 203 ? 3.305 -6.705 -25.174 1.00 64.19 203 VAL A O 1
ATOM 1547 N N . LYS A 1 204 ? 4.684 -5.181 -24.303 1.00 58.03 204 LYS A N 1
ATOM 1548 C CA . LYS A 1 204 ? 5.628 -5.198 -25.424 1.00 58.03 204 LYS A CA 1
ATOM 1549 C C . LYS A 1 204 ? 6.643 -6.333 -25.228 1.00 58.03 204 LYS A C 1
ATOM 1551 O O . LYS A 1 204 ? 7.812 -6.090 -24.953 1.00 58.03 204 LYS A O 1
ATOM 1556 N N . GLY A 1 205 ? 6.177 -7.577 -25.348 1.00 58.56 205 GLY A N 1
ATOM 1557 C CA . GLY A 1 205 ? 7.050 -8.753 -25.430 1.00 58.56 205 GLY A CA 1
ATOM 1558 C C . GLY A 1 205 ? 8.016 -8.664 -26.626 1.00 58.56 205 GLY A C 1
ATOM 1559 O O . GLY A 1 205 ? 7.749 -7.903 -27.565 1.00 58.56 205 GLY A O 1
ATOM 1560 N N . PRO A 1 206 ? 9.148 -9.397 -26.603 1.00 52.16 206 PRO A N 1
ATOM 1561 C CA . PRO A 1 206 ? 10.158 -9.318 -27.657 1.00 52.16 206 PRO A CA 1
ATOM 1562 C C . PRO A 1 206 ? 9.550 -9.674 -29.025 1.00 52.16 206 PRO A C 1
ATOM 1564 O O . PRO A 1 206 ? 8.642 -10.509 -29.081 1.00 52.16 206 PRO A O 1
ATOM 1567 N N . PRO A 1 207 ? 10.008 -9.049 -30.129 1.00 46.44 207 PRO A N 1
ATOM 1568 C CA . PRO A 1 207 ? 9.512 -9.384 -31.457 1.00 46.44 207 PRO A CA 1
ATOM 1569 C C . PRO A 1 207 ? 9.775 -10.869 -31.724 1.00 46.44 207 PRO A C 1
ATOM 1571 O O . PRO A 1 207 ? 10.908 -11.328 -31.569 1.00 46.44 207 PRO A O 1
ATOM 1574 N N . SER A 1 208 ? 8.725 -11.615 -32.088 1.00 51.62 208 SER A N 1
ATOM 1575 C CA . SER A 1 208 ? 8.861 -12.993 -32.568 1.00 51.62 208 SER A CA 1
ATOM 1576 C C . SER A 1 208 ? 9.941 -13.037 -33.644 1.00 51.62 208 SER A C 1
ATOM 1578 O O . SER A 1 208 ? 9.852 -12.306 -34.632 1.00 51.62 208 SER A O 1
ATOM 1580 N N . SER A 1 209 ? 10.974 -13.839 -33.387 1.00 54.88 209 SER A N 1
ATOM 1581 C CA . SER A 1 209 ? 12.024 -14.170 -34.354 1.00 54.88 209 SER A CA 1
ATOM 1582 C C . SER A 1 209 ? 11.506 -15.129 -35.414 1.00 54.88 209 SER A C 1
ATOM 1584 O O . SER A 1 209 ? 10.626 -15.952 -35.068 1.00 54.88 209 SER A O 1
#

Nearest PDB structures (foldseek):
  7qij-assembly1_FC  TM=3.022E-01  e=3.150E+00  Yersinia enterocolitica
  7v1k-assembly1_A-2  TM=4.201E-01  e=8.093E+00  Homo sapiens

Sequence (209 aa):
MREEELEDVKQFKKTTISCYLRCLDGRSCWTTLISAFRVLLENDEDRLLVVFNRGLILMTESFNTLHMMYHEATACHVTGDLVELLSIFLSVLKATRPYLQRKAERREARRAEPTNAPSEEAKDEKEAGSKTGGSATPLSEDSAFPSAVGPVGEGPEGCGGPAPSSSSSPQVLPSAAAPPPDMLDMLYRTVEATIAIVTKLSVKGPPSS

Radius of gyration: 31.84 Å; Cα contacts (8 Å, |Δi|>4): 101; chains: 1; bounding box: 71×65×90 Å

Solvent-accessible surface area (backbone atoms only — not comparable to full-atom values): 13496 Å² total; per-residue (Å²): 134,57,71,69,60,52,52,51,51,52,51,50,50,53,52,51,53,54,47,50,51,70,71,59,49,26,73,81,37,42,69,60,49,47,55,49,46,71,71,62,49,80,49,56,67,47,24,45,52,34,65,76,43,60,31,60,56,39,52,50,42,21,49,53,43,41,55,54,44,44,74,70,78,52,45,73,64,37,50,52,52,46,45,52,44,41,51,51,49,46,54,37,54,59,40,47,54,63,51,50,51,56,52,49,53,55,53,50,55,65,69,66,59,76,86,82,74,86,79,87,84,89,82,85,89,80,91,85,86,84,91,86,90,80,90,80,88,89,86,87,83,89,84,82,87,86,86,88,82,89,85,88,85,84,87,84,89,85,89,85,87,82,86,84,82,92,79,91,75,90,76,82,68,80,89,67,78,67,76,77,79,55,64,67,59,54,49,49,53,50,43,54,51,47,43,53,50,57,56,58,59,66,72,66,64,80,80,84,126

pLDDT: mean 74.04, std 24.69, range [28.62, 97.62]

Mean predicted aligned error: 16.89 Å

Secondary structure (DSSP, 8-state):
--HHHHHHHHHHHHHHHHHHHHH--TTT-HHHHHHHHHHH--SHHHHHHHHHTTHHHHHHHHHHHHHHHHHTT-HHHHHHHHHHHHHHHHHHHHHHHHHHHHHHHHHHHHHS----PPP----------------------------------------------------------PPPP-HHHHHHHHHH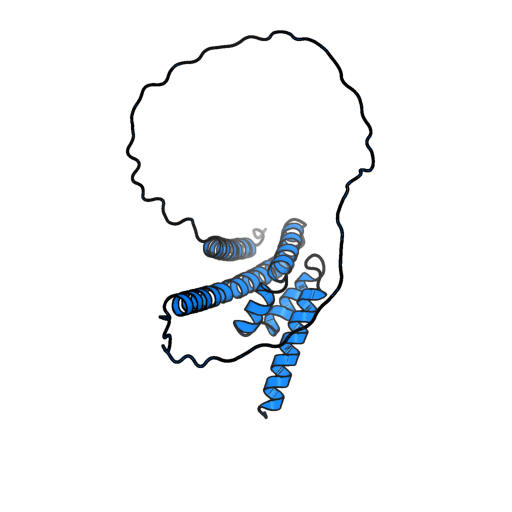HHHHHHHHHHT-PPPP-